Protein AF-0000000076642082 (afdb_homodimer)

InterPro domains:
  IPR011051 RmlC-like cupin domain superfamily [SSF51182] (16-105)
  IPR014710 RmlC-like jelly roll fold [G3DSA:2.60.120.10] (2-109)

Solvent-accessible surface area (backbone atoms only — not comparable to full-atom values): 11582 Å² total; per-residue (Å²): 121,86,44,58,76,54,54,72,67,42,78,42,40,77,79,72,42,61,94,86,52,58,85,83,44,59,45,53,40,32,31,50,92,53,34,37,33,29,44,40,51,36,52,53,74,40,68,44,72,76,46,61,48,75,30,40,35,38,43,31,26,68,35,42,32,31,42,36,29,44,82,87,42,80,41,80,36,36,62,44,20,33,35,36,36,51,60,55,49,47,32,31,41,35,18,75,30,60,26,34,32,44,36,39,38,39,49,48,88,78,72,110,119,86,44,58,76,53,53,72,68,43,77,42,38,77,79,72,41,60,93,84,54,59,86,82,42,59,45,52,41,31,29,50,91,51,33,37,32,29,44,38,51,35,52,53,74,40,67,44,72,76,46,63,48,76,30,39,35,38,43,31,25,69,36,42,32,31,42,37,31,46,84,87,41,79,40,80,37,36,61,44,19,33,34,38,37,50,60,56,48,47,32,31,40,34,18,74,28,58,25,35,31,44,37,38,37,39,49,48,88,78,71,110

Secondary structure (DSSP, 8-state):
--EES--TT--EETTT--TTS-TTS-EEEEE-SSEEEEEEEE-TT-EEEEE--SS-EEEEEEESEEEEEETTEEEEEETTEEEEE-TT--EEEEESSSEEEEEEEEPPGGG-/--EES--TT--EETTT--TTS-TTS-EEEEE-SSEEEEEEEE-TT-EEEEE--SS-EEEEEEESEEEEEETTEEEEEETTEEEEE-TT--EEEEESSSEEEEEEEEPPGGG-

Organism: NCBI:txid1194090

pLDDT: mean 89.34, std 14.52, range [36.09, 98.56]

Foldseek 3Di:
DWDADADPPGDADLQPGPPPPDNQAKGWHTDDPWKTKIWHKAAAFDKFDKFFAQAKKKKAWQAAWKWKDWPRDTDIHHHGDMDMDHGGTIMMMHGNHTTIMIMMGTDDPVND/DWDADADPPGDADLQPGPPPPDPQAKGWHIDDPWKTKIWHKAAAFDKFDKFFAQAKKKKAWQAAWKWKDWPRDTDIHHHGDMDMDHGGTIMMMHGNHTTIMIMMGTDDPVND

Sequence (224 aa):
MNQGHVQSGEVINLSTLRDGMPGDSTFALVKTDDMEVIRMVLPRGKDIMEHSVEGEVSVQCLKGHVIFQVEGEARELTENDWLYLSHNQPHALYAKTDSVLLVTILFKADDRMNQGHVQSGEVINLSTLRDGMPGDSTFALVKTDDMEVIRMVLPRGKDIMEHSVEGEVSVQCLKGHVIFQVEGEARELTENDWLYLSHNQPHALYAKTDSVLLVTILFKADDR

Structure (mmCIF, N/CA/C/O backbone):
data_AF-0000000076642082-model_v1
#
loop_
_entity.id
_entity.type
_entity.pdbx_description
1 polymer 'Cupin domain-containing protein'
#
loop_
_atom_site.group_PDB
_atom_site.id
_atom_site.type_symbol
_atom_site.label_atom_id
_atom_site.label_alt_id
_atom_site.label_comp_id
_atom_site.label_asym_id
_atom_site.label_entity_id
_atom_site.label_seq_id
_atom_site.pdbx_PDB_ins_code
_atom_site.Cartn_x
_atom_site.Cartn_y
_atom_site.Cartn_z
_atom_site.occupancy
_atom_site.B_iso_or_equiv
_atom_site.auth_seq_id
_atom_site.auth_comp_id
_atom_site.auth_asym_id
_atom_site.auth_atom_id
_atom_site.pdbx_PDB_model_num
ATOM 1 N N . MET 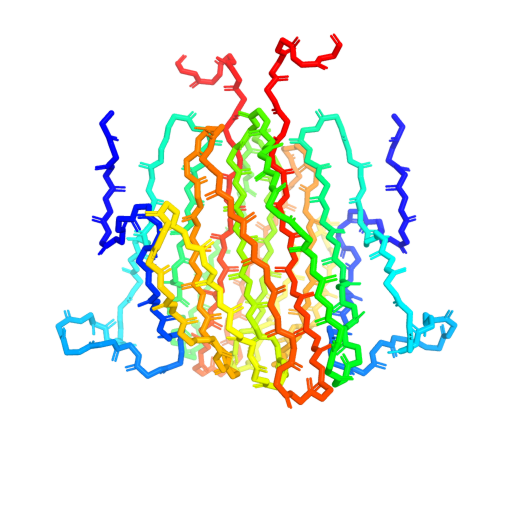A 1 1 ? 14.086 7.406 -13.859 1 44.12 1 MET A N 1
ATOM 2 C CA . MET A 1 1 ? 15.133 6.934 -12.953 1 44.12 1 MET A CA 1
ATOM 3 C C . MET A 1 1 ? 14.539 6.488 -11.617 1 44.12 1 MET A C 1
ATOM 5 O O . MET A 1 1 ? 13.617 7.125 -11.102 1 44.12 1 MET A O 1
ATOM 9 N N . ASN A 1 2 ? 14.508 5.098 -11.336 1 54.59 2 ASN A N 1
ATOM 10 C CA . ASN A 1 2 ? 14.109 4.551 -10.039 1 54.59 2 ASN A CA 1
ATOM 11 C C . ASN A 1 2 ? 14.914 5.16 -8.898 1 54.59 2 ASN A C 1
ATOM 13 O O . ASN A 1 2 ? 16.141 5.023 -8.852 1 54.59 2 ASN A O 1
ATOM 17 N N . GLN A 1 3 ? 14.32 6.285 -8.367 1 67.81 3 GLN A N 1
ATOM 18 C CA . GLN A 1 3 ? 14.914 6.859 -7.168 1 67.81 3 GLN A CA 1
ATOM 19 C C . GLN A 1 3 ? 14.258 6.309 -5.902 1 67.81 3 GLN A C 1
ATOM 21 O O . GLN A 1 3 ? 13.094 5.918 -5.926 1 67.81 3 GLN A O 1
ATOM 26 N N . GLY A 1 4 ? 15.125 5.902 -5.004 1 72.25 4 GLY A N 1
ATOM 27 C CA . GLY A 1 4 ? 14.695 5.414 -3.701 1 72.25 4 GLY A CA 1
ATOM 28 C C . GLY A 1 4 ? 15.625 4.363 -3.123 1 72.25 4 GLY A C 1
ATOM 29 O O . GLY A 1 4 ? 16.719 4.125 -3.652 1 72.25 4 GLY A O 1
ATOM 30 N N . HIS A 1 5 ? 15.133 3.84 -2.074 1 79.69 5 HIS A N 1
ATOM 31 C CA . HIS A 1 5 ? 16 2.979 -1.279 1 79.69 5 HIS A CA 1
ATOM 32 C C . HIS A 1 5 ? 15.773 1.508 -1.609 1 79.69 5 HIS A C 1
ATOM 34 O O . HIS A 1 5 ? 16.547 0.645 -1.184 1 79.69 5 HIS A O 1
ATOM 40 N N . VAL A 1 6 ? 14.758 1.24 -2.422 1 88.81 6 VAL A N 1
ATOM 41 C CA . VAL A 1 6 ? 14.383 -0.149 -2.668 1 88.81 6 VAL A CA 1
ATOM 42 C C . VAL A 1 6 ? 14.312 -0.409 -4.172 1 88.81 6 VAL A C 1
ATOM 44 O O . VAL A 1 6 ? 13.742 0.385 -4.918 1 88.81 6 VAL A O 1
ATOM 47 N N . GLN A 1 7 ? 14.93 -1.49 -4.66 1 91.75 7 GLN A N 1
ATOM 48 C CA . GLN A 1 7 ? 14.875 -1.897 -6.062 1 91.75 7 GLN A CA 1
ATOM 49 C C . GLN A 1 7 ? 13.688 -2.816 -6.324 1 91.75 7 GLN A C 1
ATOM 51 O O . GLN A 1 7 ? 13.203 -3.492 -5.41 1 91.75 7 GLN A O 1
ATOM 56 N N . SER A 1 8 ? 13.266 -2.807 -7.586 1 94.69 8 SER A N 1
ATOM 57 C CA . SER A 1 8 ? 12.172 -3.707 -7.949 1 94.69 8 SER A CA 1
ATOM 58 C C . SER A 1 8 ? 12.492 -5.145 -7.555 1 94.69 8 SER A C 1
ATOM 60 O O . SER A 1 8 ? 13.586 -5.645 -7.828 1 94.69 8 SER A O 1
ATOM 62 N N . GLY A 1 9 ? 11.523 -5.785 -6.879 1 94.38 9 GLY A N 1
ATOM 63 C CA . GLY A 1 9 ? 11.68 -7.176 -6.477 1 94.38 9 GLY A CA 1
ATOM 64 C C . GLY A 1 9 ? 12.383 -7.336 -5.137 1 94.38 9 GLY A C 1
ATOM 65 O O . GLY A 1 9 ? 12.406 -8.43 -4.574 1 94.38 9 GLY A O 1
ATOM 66 N N . GLU A 1 10 ? 12.984 -6.285 -4.641 1 93.44 10 GLU A N 1
ATOM 67 C CA . GLU A 1 10 ? 13.68 -6.352 -3.355 1 93.44 10 GLU A CA 1
ATOM 68 C C . GLU A 1 10 ? 12.688 -6.324 -2.193 1 93.44 10 GLU A C 1
ATOM 70 O O . GLU A 1 10 ? 11.812 -5.457 -2.137 1 93.44 10 GLU A O 1
ATOM 75 N N . VAL A 1 11 ? 12.906 -7.262 -1.254 1 94.88 11 VAL A N 1
ATOM 76 C CA . VAL A 1 11 ? 12.023 -7.328 -0.092 1 94.88 11 VAL A CA 1
ATOM 77 C C . VAL A 1 11 ? 12.609 -6.492 1.046 1 94.88 11 VAL A C 1
ATOM 79 O O . VAL A 1 11 ? 13.789 -6.609 1.363 1 94.88 11 VAL A O 1
ATOM 82 N N . ILE A 1 12 ? 11.734 -5.684 1.6 1 93.19 12 ILE A N 1
ATOM 83 C CA . ILE A 1 12 ? 12.109 -4.977 2.818 1 93.19 12 ILE A CA 1
ATOM 84 C C . ILE A 1 12 ? 11.055 -5.211 3.896 1 93.19 12 ILE A C 1
ATOM 86 O O . ILE A 1 12 ? 9.914 -5.562 3.59 1 93.19 12 ILE A O 1
ATOM 90 N N . ASN A 1 13 ? 11.445 -5.113 5.156 1 93.06 13 ASN A N 1
ATOM 91 C CA . ASN A 1 13 ? 10.484 -5.125 6.258 1 93.06 13 ASN A CA 1
ATOM 92 C C . ASN A 1 13 ? 10.18 -3.713 6.75 1 93.06 13 ASN A C 1
ATOM 94 O O . ASN A 1 13 ? 11.086 -2.967 7.117 1 93.06 13 ASN A O 1
ATOM 98 N N . LEU A 1 14 ? 8.914 -3.361 6.766 1 92.56 14 LEU A N 1
ATOM 99 C CA . LEU A 1 14 ? 8.484 -1.991 7.027 1 92.56 14 LEU A CA 1
ATOM 100 C C . LEU A 1 14 ? 8.625 -1.654 8.508 1 92.56 14 LEU A C 1
ATOM 102 O O . LEU A 1 14 ? 8.617 -0.48 8.883 1 92.56 14 LEU A O 1
ATOM 106 N N . SER A 1 15 ? 8.688 -2.643 9.352 1 84.88 15 SER A N 1
ATOM 107 C CA . SER A 1 15 ? 8.789 -2.432 10.789 1 84.88 15 SER A CA 1
ATOM 108 C C . SER A 1 15 ? 10.242 -2.404 11.25 1 84.88 15 SER A C 1
ATOM 110 O O . SER A 1 15 ? 10.602 -1.67 12.172 1 84.88 15 SER A O 1
ATOM 112 N N . THR A 1 16 ? 11.078 -3.309 10.82 1 71.12 16 THR A N 1
ATOM 113 C CA . THR A 1 16 ? 12.43 -3.465 11.328 1 71.12 16 THR A CA 1
ATOM 114 C C . THR A 1 16 ? 13.43 -2.723 10.453 1 71.12 16 THR A C 1
ATOM 116 O O . THR A 1 16 ? 14.469 -2.258 10.93 1 71.12 16 THR A O 1
ATOM 119 N N . LEU A 1 17 ? 13.133 -2.242 9.516 1 64.38 17 LEU A N 1
ATOM 120 C CA . LEU A 1 17 ? 13.969 -1.583 8.516 1 64.38 17 LEU A CA 1
ATOM 121 C C . LEU A 1 17 ? 15.375 -2.182 8.492 1 64.38 17 LEU A C 1
ATOM 123 O O . LEU A 1 17 ? 15.828 -2.738 9.5 1 64.38 17 LEU A O 1
ATOM 127 N N . ARG A 1 18 ? 15.828 -2.6 7.395 1 56.19 18 ARG A N 1
ATOM 128 C CA . ARG A 1 18 ? 17.203 -3.088 7.309 1 56.19 18 ARG A CA 1
ATOM 129 C C . ARG A 1 18 ? 18.172 -2.088 7.914 1 56.19 18 ARG A C 1
ATOM 131 O O . ARG A 1 18 ? 17.844 -0.918 8.109 1 56.19 18 ARG A O 1
ATOM 138 N N . ASP A 1 19 ? 19.375 -2.592 8.211 1 53.44 19 ASP A N 1
ATOM 139 C CA . ASP A 1 19 ? 20.547 -1.799 8.562 1 53.44 19 ASP A CA 1
ATOM 140 C C . ASP A 1 19 ? 20.734 -0.631 7.598 1 53.44 19 ASP A C 1
ATOM 142 O O . ASP A 1 19 ? 20.625 -0.805 6.383 1 53.44 19 ASP A O 1
ATOM 146 N N . GLY A 1 20 ? 20.672 0.663 8.133 1 52.78 20 GLY A N 1
ATOM 147 C CA . GLY A 1 20 ? 20.953 1.87 7.371 1 52.78 20 GLY A CA 1
ATOM 148 C C . GLY A 1 20 ? 19.734 2.713 7.105 1 52.78 20 GLY A C 1
ATOM 149 O O . GLY A 1 20 ? 19.844 3.873 6.703 1 52.78 20 GLY A O 1
ATOM 150 N N . MET A 1 21 ? 18.578 1.993 7.086 1 55.59 21 MET A N 1
ATOM 151 C CA . MET A 1 21 ? 17.422 2.871 6.922 1 55.59 21 MET A CA 1
ATOM 152 C C . MET A 1 21 ? 17.094 3.596 8.227 1 55.59 21 MET A C 1
ATOM 154 O O . MET A 1 21 ? 17.125 2.988 9.297 1 55.59 21 MET A O 1
ATOM 158 N N . PRO A 1 22 ? 17.188 4.852 8.078 1 55.81 22 PRO A N 1
ATOM 159 C CA . PRO A 1 22 ? 16.922 5.566 9.328 1 55.81 22 PRO A CA 1
ATOM 160 C C . PRO A 1 22 ? 15.555 5.227 9.93 1 55.81 22 PRO A C 1
ATOM 162 O O . PRO A 1 22 ? 14.516 5.602 9.367 1 55.81 22 PRO A O 1
ATOM 165 N N . GLY A 1 23 ? 15.539 4.379 10.891 1 61.5 23 GLY A N 1
ATOM 166 C CA . GLY A 1 23 ? 14.289 4.004 11.531 1 61.5 23 GLY A CA 1
ATOM 167 C C . GLY A 1 23 ? 13.539 5.184 12.117 1 61.5 23 GLY A C 1
ATOM 168 O O . GLY A 1 23 ? 12.328 5.121 12.312 1 61.5 23 GLY A O 1
ATOM 169 N N . ASP A 1 24 ? 14.25 6.285 12.148 1 69.06 24 ASP A N 1
ATOM 170 C CA . ASP A 1 24 ? 13.664 7.41 12.867 1 69.06 24 ASP A CA 1
ATOM 171 C C . ASP A 1 24 ? 13.398 8.586 11.93 1 69.06 24 ASP A C 1
ATOM 173 O O . ASP A 1 24 ? 13.141 9.703 12.391 1 69.06 24 ASP A O 1
ATOM 177 N N . SER A 1 25 ? 13.516 8.219 10.617 1 83.31 25 SER A N 1
ATOM 178 C CA . SER A 1 25 ? 13.281 9.328 9.703 1 83.31 25 SER A CA 1
ATOM 179 C C . SER A 1 25 ? 12.398 8.906 8.531 1 83.31 25 SER A C 1
ATOM 181 O O . SER A 1 25 ? 12.398 7.738 8.148 1 83.31 25 SER A O 1
ATOM 183 N N . THR A 1 26 ? 11.727 9.93 8.133 1 90.31 26 THR A N 1
ATOM 184 C CA . THR A 1 26 ? 10.906 9.773 6.934 1 90.31 26 THR A CA 1
ATOM 185 C C . THR A 1 26 ? 11.781 9.648 5.691 1 90.31 26 THR A C 1
ATOM 187 O O . THR A 1 26 ? 12.75 10.398 5.531 1 90.31 26 THR A O 1
ATOM 190 N N . PHE A 1 27 ? 11.469 8.648 4.852 1 89.44 27 PHE A N 1
ATOM 191 C CA . PHE A 1 27 ? 12.18 8.547 3.586 1 89.44 27 PHE A CA 1
ATOM 192 C C . PHE A 1 27 ? 11.336 7.844 2.537 1 89.44 27 PHE A C 1
ATOM 194 O O . PHE A 1 27 ? 10.398 7.117 2.875 1 89.44 27 PHE A O 1
ATOM 201 N N . ALA A 1 28 ? 11.727 8.086 1.295 1 92.94 28 ALA A N 1
ATOM 202 C CA . ALA A 1 28 ? 11.07 7.406 0.182 1 92.94 28 ALA A CA 1
ATOM 203 C C . ALA A 1 28 ? 11.648 6.008 -0.016 1 92.94 28 ALA A C 1
ATOM 205 O O . ALA A 1 28 ? 12.852 5.844 -0.21 1 92.94 28 ALA A O 1
ATOM 206 N N . LEU A 1 29 ? 10.805 5.059 0.083 1 93.38 29 LEU A N 1
ATOM 207 C CA . LEU A 1 29 ? 11.219 3.701 -0.255 1 93.38 29 LEU A CA 1
ATOM 208 C C . LEU A 1 29 ? 11.516 3.576 -1.747 1 93.38 29 LEU A C 1
ATOM 210 O O . LEU A 1 29 ? 12.539 3.018 -2.139 1 93.38 29 LEU A O 1
ATOM 214 N N . VAL A 1 30 ? 10.547 4.102 -2.547 1 94.44 30 VAL A N 1
ATOM 215 C CA . VAL A 1 30 ? 10.672 4.059 -4 1 94.44 30 VAL A CA 1
ATOM 216 C C . VAL A 1 30 ? 10.023 5.293 -4.613 1 94.44 30 VAL A C 1
ATOM 218 O O . VAL A 1 30 ? 9.031 5.805 -4.086 1 94.44 30 VAL A O 1
ATOM 221 N N . LYS A 1 31 ? 10.578 5.77 -5.641 1 95.31 31 LYS A N 1
ATOM 222 C CA . LYS A 1 31 ? 9.992 6.785 -6.512 1 95.31 31 LYS A CA 1
ATOM 223 C C . LYS A 1 31 ? 10.195 6.434 -7.98 1 95.31 31 LYS A C 1
ATOM 225 O O . LYS A 1 31 ? 11.336 6.285 -8.438 1 95.31 31 LYS A O 1
ATOM 230 N N . THR A 1 32 ? 9.148 6.25 -8.633 1 94.19 32 THR A N 1
ATOM 231 C CA . THR A 1 32 ? 9.164 5.977 -10.07 1 94.19 32 THR A CA 1
ATOM 232 C C . THR A 1 32 ? 8.414 7.055 -10.836 1 94.19 32 THR A C 1
ATOM 234 O O . THR A 1 32 ? 8.07 8.102 -10.273 1 94.19 32 THR A O 1
ATOM 237 N N . ASP A 1 33 ? 8.227 6.832 -12.164 1 91.62 33 ASP A N 1
ATOM 238 C CA . ASP A 1 33 ? 7.434 7.762 -12.953 1 91.62 33 ASP A CA 1
ATOM 239 C C . ASP A 1 33 ? 5.949 7.656 -12.609 1 91.62 33 ASP A C 1
ATOM 241 O O . ASP A 1 33 ? 5.168 8.555 -12.914 1 91.62 33 ASP A O 1
ATOM 245 N N . ASP A 1 34 ? 5.598 6.613 -11.906 1 93.75 34 ASP A N 1
ATOM 246 C CA . ASP A 1 34 ? 4.176 6.332 -11.727 1 93.75 34 ASP A CA 1
ATOM 247 C C . ASP A 1 34 ? 3.748 6.555 -10.273 1 93.75 34 ASP A C 1
ATOM 249 O O . ASP A 1 34 ? 2.576 6.824 -10 1 93.75 34 ASP A O 1
ATOM 253 N N . MET A 1 35 ? 4.75 6.438 -9.383 1 96 35 MET A N 1
ATOM 254 C CA . MET A 1 35 ? 4.352 6.527 -7.98 1 96 35 MET A CA 1
ATOM 255 C C . MET A 1 35 ? 5.539 6.898 -7.102 1 96 35 MET A C 1
ATOM 257 O O . MET A 1 35 ? 6.691 6.824 -7.539 1 96 35 MET A O 1
ATOM 261 N N . GLU A 1 36 ? 5.234 7.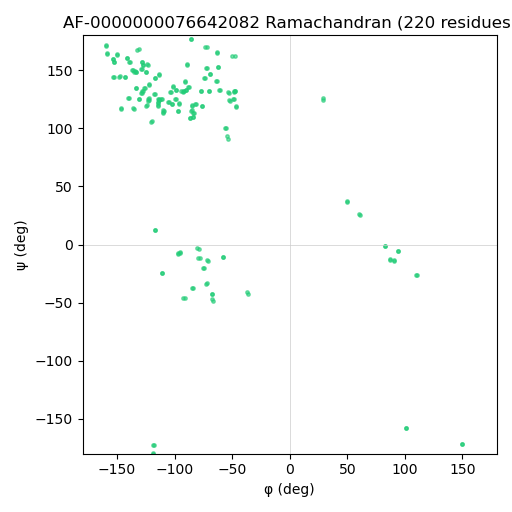297 -5.945 1 96.94 36 GLU A N 1
ATOM 262 C CA . GLU A 1 36 ? 6.156 7.418 -4.82 1 96.94 36 GLU A CA 1
ATOM 263 C C . GLU A 1 36 ? 5.613 6.703 -3.586 1 96.94 36 GLU A C 1
ATOM 265 O O . GLU A 1 36 ? 4.449 6.871 -3.227 1 96.94 36 GLU A O 1
ATOM 270 N N . VAL A 1 37 ? 6.43 5.832 -2.924 1 97.5 37 VAL A N 1
ATOM 271 C CA . VAL A 1 37 ? 6.086 5.164 -1.674 1 97.5 37 VAL A CA 1
ATOM 272 C C . VAL A 1 37 ? 6.996 5.66 -0.553 1 97.5 37 VAL A C 1
ATOM 274 O O . VAL A 1 37 ? 8.219 5.551 -0.644 1 97.5 37 VAL A O 1
ATOM 277 N N . ILE A 1 38 ? 6.379 6.129 0.492 1 96.38 38 ILE A N 1
ATOM 278 C CA . ILE A 1 38 ? 7.109 6.809 1.557 1 96.38 38 ILE A CA 1
ATOM 279 C C . ILE A 1 38 ? 6.859 6.102 2.887 1 96.38 38 ILE A C 1
ATOM 281 O O . ILE A 1 38 ? 5.715 5.812 3.236 1 96.38 38 ILE A O 1
ATOM 285 N N . ARG A 1 39 ? 7.879 5.715 3.537 1 95.19 39 ARG A N 1
ATOM 286 C CA . ARG A 1 39 ? 7.781 5.402 4.961 1 95.19 39 ARG A CA 1
ATOM 287 C C . ARG A 1 39 ? 7.906 6.664 5.809 1 95.19 39 ARG A C 1
ATOM 289 O O . ARG A 1 39 ? 9 7.207 5.969 1 95.19 39 ARG A O 1
ATOM 296 N N . MET A 1 40 ? 6.824 7.09 6.426 1 96.12 40 MET A N 1
ATOM 297 C CA . MET A 1 40 ? 6.766 8.375 7.117 1 96.12 40 MET A CA 1
ATOM 298 C C . MET A 1 40 ? 6.801 8.18 8.633 1 96.12 40 MET A C 1
ATOM 300 O O . MET A 1 40 ? 5.992 7.43 9.188 1 96.12 40 MET A O 1
ATOM 304 N N . VAL A 1 41 ? 7.734 8.773 9.227 1 94.44 41 VAL A N 1
ATOM 305 C CA . VAL A 1 41 ? 7.84 8.758 10.688 1 94.44 41 VAL A CA 1
ATOM 306 C C . VAL A 1 41 ? 7.344 10.086 11.25 1 94.44 41 VAL A C 1
ATOM 308 O O . VAL A 1 41 ? 7.836 11.156 10.867 1 94.44 41 VAL A O 1
ATOM 311 N N . LEU A 1 42 ? 6.367 10.047 12.062 1 95.75 42 LEU A N 1
ATOM 312 C CA . LEU A 1 42 ? 5.789 11.227 12.695 1 95.75 42 LEU A CA 1
ATOM 313 C C . LEU A 1 42 ? 5.891 11.133 14.219 1 95.75 42 LEU A C 1
ATOM 315 O O . LEU A 1 42 ? 5.141 10.391 14.844 1 95.75 42 LEU A O 1
ATOM 319 N N . PRO A 1 43 ? 6.809 11.914 14.805 1 96 43 PRO A N 1
ATOM 320 C CA . PRO A 1 43 ? 6.867 11.93 16.266 1 96 43 PRO A CA 1
ATOM 321 C C . PRO A 1 43 ? 5.582 12.445 16.906 1 96 43 PRO A C 1
ATOM 323 O O . PRO A 1 43 ? 4.852 13.227 16.281 1 96 43 PRO A O 1
ATOM 326 N N . ARG A 1 44 ? 5.375 11.984 18.094 1 97.06 44 ARG A N 1
ATOM 327 C CA . ARG A 1 44 ? 4.223 12.477 18.844 1 97.06 44 ARG A CA 1
ATOM 328 C C . ARG A 1 44 ? 4.145 14 18.797 1 97.06 44 ARG A C 1
ATOM 330 O O . ARG A 1 44 ? 5.148 14.68 19 1 97.06 44 ARG A O 1
ATOM 337 N N . GLY A 1 45 ? 2.955 14.5 18.5 1 97.81 45 GLY A N 1
ATOM 338 C CA . GLY A 1 45 ? 2.717 15.938 18.516 1 97.81 45 GLY A CA 1
ATOM 339 C C . GLY A 1 45 ? 2.969 16.594 17.172 1 97.81 45 GLY A C 1
ATOM 340 O O . GLY A 1 45 ? 2.59 17.75 16.953 1 97.81 45 GLY A O 1
ATOM 341 N N . LYS A 1 46 ? 3.625 15.891 16.266 1 96.44 46 LYS A N 1
ATOM 342 C CA . LYS A 1 46 ? 3.896 16.438 14.93 1 96.44 46 LYS A CA 1
ATOM 343 C C . LYS A 1 46 ? 2.633 16.469 14.078 1 96.44 46 LYS A C 1
ATOM 345 O O . LYS A 1 46 ? 1.812 15.547 14.148 1 96.44 46 LYS A O 1
ATOM 350 N N . ASP A 1 47 ? 2.539 17.516 13.297 1 96.25 47 ASP A N 1
ATOM 351 C CA . ASP A 1 47 ? 1.402 17.609 12.383 1 96.25 47 ASP A CA 1
ATOM 352 C C . ASP A 1 47 ? 1.863 17.891 10.953 1 96.25 47 ASP A C 1
ATOM 354 O O . ASP A 1 47 ? 2.986 18.359 10.742 1 96.25 47 ASP A O 1
ATOM 358 N N . ILE A 1 48 ? 1.113 17.453 9.984 1 96.5 48 ILE A N 1
ATOM 359 C CA . ILE A 1 48 ? 1.195 17.859 8.586 1 96.5 48 ILE A CA 1
ATOM 360 C C . ILE A 1 48 ? -0.026 18.703 8.219 1 96.5 48 ILE A C 1
ATOM 362 O O . ILE A 1 48 ? -1.157 18.219 8.25 1 96.5 48 ILE A O 1
ATOM 366 N N . MET A 1 49 ? 0.24 19.891 7.926 1 96.38 49 MET A N 1
ATOM 367 C CA . MET A 1 49 ? -0.838 20.828 7.641 1 96.38 49 MET A CA 1
ATOM 368 C C . MET A 1 49 ? -1.628 20.406 6.41 1 96.38 49 MET A C 1
ATOM 370 O O . MET A 1 49 ? -1.146 19.594 5.609 1 96.38 49 MET A O 1
ATOM 374 N N . GLU A 1 50 ? -2.783 21.016 6.27 1 96.94 50 GLU A N 1
ATOM 375 C CA . GLU A 1 50 ? -3.684 20.641 5.188 1 96.94 50 GLU A CA 1
ATOM 376 C C . GLU A 1 50 ? -3.041 20.859 3.822 1 96.94 50 GLU A C 1
ATOM 378 O O . GLU A 1 50 ? -2.441 21.922 3.584 1 96.94 50 GLU A O 1
ATOM 383 N N . HIS A 1 51 ? -3.113 19.891 2.912 1 96.88 51 HIS A N 1
ATOM 384 C CA . HIS A 1 51 ? -2.617 19.938 1.541 1 96.88 51 HIS A CA 1
ATOM 385 C C . HIS A 1 51 ? -3.303 18.891 0.672 1 96.88 51 HIS A C 1
ATOM 387 O O . HIS A 1 51 ? -4.125 18.109 1.162 1 96.88 51 HIS A O 1
ATOM 393 N N . SER A 1 52 ? -3.082 18.953 -0.579 1 95.94 52 SER A N 1
ATOM 394 C CA . SER A 1 52 ? -3.6 17.969 -1.512 1 95.94 52 SER A CA 1
ATOM 395 C C . SER A 1 52 ? -2.564 17.609 -2.572 1 95.94 52 SER A C 1
ATOM 397 O O . SER A 1 52 ? -1.56 18.312 -2.725 1 95.94 52 SER A O 1
ATOM 399 N N . VAL A 1 53 ? -2.742 16.5 -3.107 1 94.56 53 VAL A N 1
ATOM 400 C CA . VAL A 1 53 ? -1.899 16.078 -4.223 1 94.56 53 VAL A CA 1
ATOM 401 C C . VAL A 1 53 ? -2.771 15.742 -5.43 1 94.56 53 VAL A C 1
ATOM 403 O O . VAL A 1 53 ? -3.936 15.367 -5.273 1 94.56 53 VAL A O 1
ATOM 406 N N . GLU A 1 54 ? -2.24 15.844 -6.594 1 94.19 54 GLU A N 1
ATOM 407 C CA . GLU A 1 54 ? -2.996 15.641 -7.824 1 94.19 54 GLU A CA 1
ATOM 408 C C . GLU A 1 54 ? -3.434 14.18 -7.969 1 94.19 54 GLU A C 1
ATOM 410 O O . GLU A 1 54 ? -4.555 13.906 -8.398 1 94.19 54 GLU A O 1
ATOM 415 N N . GLY A 1 55 ? -2.609 13.227 -7.684 1 94.94 55 GLY A N 1
ATOM 416 C CA . GLY A 1 55 ? -2.939 11.82 -7.832 1 94.94 55 GLY A CA 1
ATOM 417 C C . GLY A 1 55 ? -3.648 11.242 -6.621 1 94.94 55 GLY A C 1
ATOM 418 O O . GLY A 1 55 ? -3.939 11.961 -5.664 1 94.94 55 GLY A O 1
ATOM 419 N N . GLU A 1 56 ? -4.027 9.992 -6.734 1 96.44 56 GLU A N 1
ATOM 420 C CA . GLU A 1 56 ? -4.582 9.273 -5.59 1 96.44 56 GLU A CA 1
ATOM 421 C C . GLU A 1 56 ? -3.5 8.945 -4.566 1 96.44 56 GLU A C 1
ATOM 423 O O . GLU A 1 56 ? -2.328 8.797 -4.918 1 96.44 56 GLU A O 1
ATOM 428 N N . VAL A 1 57 ? -3.9 8.836 -3.34 1 97.56 57 VAL A N 1
ATOM 429 C CA . VAL A 1 57 ? -2.982 8.539 -2.244 1 97.56 57 VAL A CA 1
ATOM 430 C C . VAL A 1 57 ? -3.568 7.441 -1.358 1 97.56 57 VAL A C 1
ATOM 432 O O . VAL A 1 57 ? -4.766 7.449 -1.059 1 97.56 57 VAL A O 1
ATOM 435 N N . SER A 1 58 ? -2.814 6.473 -0.982 1 98.19 58 SER A N 1
ATOM 436 C CA . SER A 1 58 ? -3.217 5.57 0.092 1 98.19 58 SER A CA 1
ATOM 437 C C . SER A 1 58 ? -2.314 5.727 1.312 1 98.19 58 SER A C 1
ATOM 439 O O . SER A 1 58 ? -1.132 6.051 1.178 1 98.19 58 SER A O 1
ATOM 441 N N . VAL A 1 59 ? -2.871 5.562 2.5 1 98.5 59 VAL A N 1
ATOM 442 C CA . VAL A 1 59 ? -2.16 5.695 3.768 1 98.5 59 VAL A CA 1
ATOM 443 C C . VAL A 1 59 ? -2.459 4.484 4.652 1 98.5 59 VAL A C 1
ATOM 445 O O . VAL A 1 59 ? -3.621 4.145 4.875 1 98.5 59 VAL A O 1
ATOM 448 N N . GLN A 1 60 ? -1.47 3.859 5.066 1 98.12 60 GLN A N 1
ATOM 449 C CA . GLN A 1 60 ? -1.573 2.789 6.051 1 98.12 60 GLN A CA 1
ATOM 450 C C . GLN A 1 60 ? -0.826 3.146 7.336 1 98.12 60 GLN A C 1
ATOM 452 O O . GLN A 1 60 ? 0.317 3.605 7.285 1 98.12 60 GLN A O 1
ATOM 457 N N . CYS A 1 61 ? -1.48 3.014 8.43 1 97.69 61 CYS A N 1
ATOM 458 C CA . CYS A 1 61 ? -0.79 3.176 9.703 1 97.69 61 CYS A CA 1
ATOM 459 C C . CYS A 1 61 ? -0.088 1.887 10.109 1 97.69 61 CYS A C 1
ATOM 461 O O . CYS A 1 61 ? -0.743 0.879 10.383 1 97.69 61 C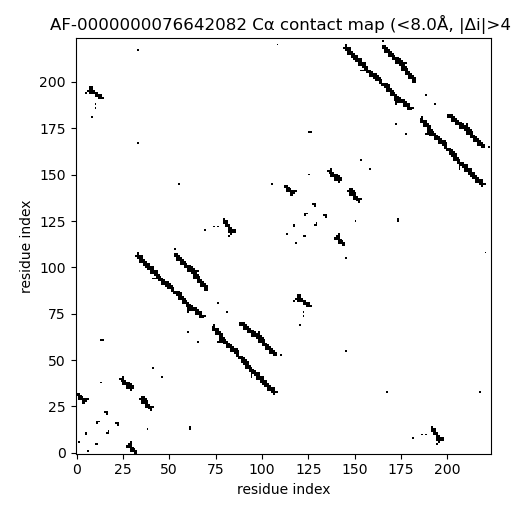YS A O 1
ATOM 463 N N . LEU A 1 62 ? 1.204 1.91 10.133 1 95.5 62 LEU A N 1
ATOM 464 C CA . LEU A 1 62 ? 1.995 0.743 10.508 1 95.5 62 LEU A CA 1
ATOM 465 C C . LEU A 1 62 ? 2.145 0.65 12.023 1 95.5 62 LEU A C 1
ATOM 467 O O . LEU A 1 62 ? 2.184 -0.448 12.586 1 95.5 62 LEU A O 1
ATOM 471 N N . LYS A 1 63 ? 2.289 1.744 12.648 1 94.31 63 LYS A N 1
ATOM 472 C CA . LYS A 1 63 ? 2.447 1.875 14.094 1 94.31 63 LYS A CA 1
ATOM 473 C C . LYS A 1 63 ? 1.951 3.234 14.578 1 94.31 63 LYS A C 1
ATOM 475 O O . LYS A 1 63 ? 2.133 4.246 13.898 1 94.31 63 LYS A O 1
ATOM 480 N N . GLY A 1 64 ? 1.345 3.225 15.812 1 96.5 64 GLY A N 1
ATOM 481 C CA . GLY A 1 64 ? 1.017 4.48 16.469 1 96.5 64 GLY A CA 1
ATOM 482 C C . GLY A 1 64 ? -0.449 4.852 16.344 1 96.5 64 GLY A C 1
ATOM 483 O O . GLY A 1 64 ? -1.314 3.975 16.281 1 96.5 64 GLY A O 1
ATOM 484 N N . HIS A 1 65 ? -0.672 6.094 16.5 1 98.31 65 HIS A N 1
ATOM 485 C CA . HIS A 1 65 ? -2.012 6.672 16.5 1 98.31 65 HIS A CA 1
ATOM 486 C C . HIS A 1 65 ? -2.012 8.07 15.898 1 98.31 65 HIS A C 1
ATOM 488 O O . HIS A 1 65 ? -1.414 8.992 16.453 1 98.31 65 HIS A O 1
ATOM 494 N N . VAL A 1 66 ? -2.723 8.211 14.789 1 98.44 66 VAL A N 1
ATOM 495 C CA . VAL A 1 66 ? -2.719 9.469 14.039 1 98.44 66 VAL A CA 1
ATOM 496 C C . VAL A 1 66 ? -4.152 9.953 13.836 1 98.44 66 VAL A C 1
ATOM 498 O O . VAL A 1 66 ? -5.047 9.156 13.539 1 98.44 66 VAL A O 1
ATOM 501 N N . ILE A 1 67 ? -4.352 11.219 14.078 1 98.56 67 ILE A N 1
ATOM 502 C CA . ILE A 1 67 ? -5.59 11.859 13.656 1 98.56 67 ILE A CA 1
ATOM 503 C C . ILE A 1 67 ? -5.477 12.305 12.203 1 98.56 67 ILE A C 1
ATOM 505 O O . ILE A 1 67 ? -4.578 13.07 11.852 1 98.56 67 ILE A O 1
ATOM 509 N N . PHE A 1 68 ? -6.352 11.773 11.344 1 97.94 68 PHE A N 1
ATOM 510 C CA . PHE A 1 68 ? -6.383 12.039 9.914 1 97.94 68 PHE A CA 1
ATOM 511 C C . PHE A 1 68 ? -7.613 12.859 9.539 1 97.94 68 PHE A C 1
ATOM 513 O O . PHE A 1 68 ? -8.742 12.398 9.688 1 97.94 68 PHE A O 1
ATOM 520 N N . GLN A 1 69 ? -7.359 14.062 9.117 1 97.12 69 GLN A N 1
ATOM 521 C CA . GLN A 1 69 ? -8.453 14.953 8.75 1 97.12 69 GLN A CA 1
ATOM 522 C C . GLN A 1 69 ? -8.711 14.914 7.246 1 97.12 69 GLN A C 1
ATOM 524 O O . GLN A 1 69 ? -7.801 15.164 6.449 1 97.12 69 GLN A O 1
ATOM 529 N N . VAL A 1 70 ? -9.867 14.57 6.875 1 95.12 70 VAL A N 1
ATOM 530 C CA . VAL A 1 70 ? -10.266 14.602 5.473 1 95.12 70 VAL A CA 1
ATOM 531 C C . VAL A 1 70 ? -11.516 15.461 5.305 1 95.12 70 VAL A C 1
ATOM 533 O O . VAL A 1 70 ? -12.562 15.164 5.883 1 95.12 70 VAL A O 1
ATOM 536 N N . GLU A 1 71 ? -11.344 16.531 4.477 1 88.56 71 GLU A N 1
ATOM 537 C CA . GLU A 1 71 ? -12.453 17.438 4.191 1 88.56 71 GLU A CA 1
ATOM 538 C C . GLU A 1 71 ? -13.148 17.891 5.473 1 88.56 71 GLU A C 1
ATOM 540 O O . GLU A 1 71 ? -14.375 17.844 5.562 1 88.56 71 GLU A O 1
ATOM 545 N N . GLY A 1 72 ? -12.43 18.094 6.473 1 86.56 72 GLY A N 1
ATOM 546 C CA . GLY A 1 72 ? -12.938 18.688 7.703 1 86.56 72 GLY A CA 1
ATOM 547 C C . GLY A 1 72 ? -13.367 17.656 8.727 1 86.56 72 GLY A C 1
ATOM 548 O O . GLY A 1 72 ? -13.773 18.016 9.836 1 86.56 72 GLY A O 1
ATOM 549 N N . GLU A 1 73 ? -13.344 16.406 8.344 1 94.06 73 GLU A N 1
ATOM 550 C CA . GLU A 1 73 ? -13.719 15.344 9.266 1 94.06 73 GLU A CA 1
ATOM 551 C C . GLU A 1 73 ? -12.484 14.609 9.789 1 94.06 73 GLU A C 1
ATOM 553 O O . GLU A 1 73 ? -11.617 14.211 9.008 1 94.06 73 GLU A O 1
ATOM 558 N N . ALA A 1 74 ? -12.477 14.461 11.117 1 96.56 74 ALA A N 1
ATOM 559 C CA . ALA A 1 74 ? -11.344 13.789 11.75 1 96.56 74 ALA A CA 1
ATOM 560 C C . ALA A 1 74 ? -11.586 12.281 11.844 1 96.56 74 ALA A C 1
ATOM 562 O O . ALA A 1 74 ? -12.672 11.844 12.227 1 96.56 74 ALA A O 1
ATOM 563 N N . ARG A 1 75 ? -10.625 11.523 11.477 1 96.5 75 ARG A N 1
ATOM 564 C CA . ARG A 1 75 ? -10.594 10.078 11.609 1 96.5 75 ARG A CA 1
ATOM 565 C C . ARG A 1 75 ? -9.352 9.625 12.375 1 96.5 75 ARG A C 1
ATOM 567 O O . ARG A 1 75 ? -8.312 10.281 12.328 1 96.5 75 ARG A O 1
ATOM 574 N N . GLU A 1 76 ? -9.539 8.539 13.078 1 97.56 76 GLU A N 1
ATOM 575 C CA . GLU A 1 76 ? -8.391 7.969 13.773 1 97.56 76 GLU A CA 1
ATOM 576 C C . GLU A 1 76 ? -7.793 6.809 12.984 1 97.56 76 GLU A C 1
ATOM 578 O O . GLU A 1 76 ? -8.516 5.949 12.484 1 97.56 76 GLU A O 1
ATOM 583 N N . LEU A 1 77 ? -6.52 6.84 12.867 1 97.56 77 LEU A N 1
ATOM 584 C CA . LEU A 1 77 ? -5.773 5.73 12.281 1 97.56 77 LEU A CA 1
ATOM 585 C C . LEU A 1 77 ? -4.871 5.074 13.32 1 97.56 77 LEU A C 1
ATOM 587 O O . LEU A 1 77 ? -4.016 5.734 13.914 1 97.56 77 LEU A O 1
ATOM 591 N N . THR A 1 78 ? -5.105 3.83 13.555 1 97.06 78 THR A N 1
ATOM 592 C CA . THR A 1 78 ? -4.219 3.023 14.383 1 97.06 78 THR A CA 1
ATOM 593 C C . THR A 1 78 ? -3.629 1.86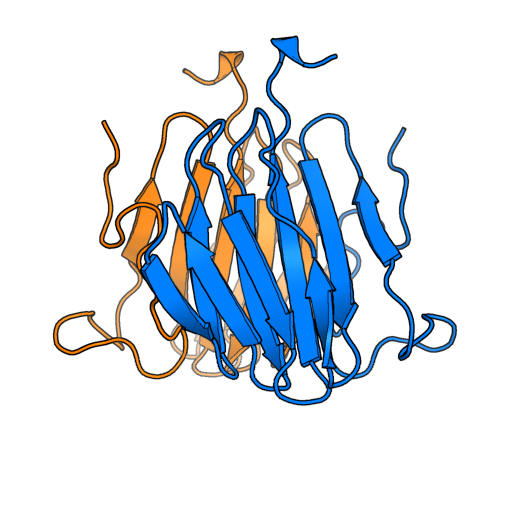8 13.578 1 97.06 78 THR A C 1
ATOM 595 O O . THR A 1 78 ? -3.881 1.749 12.383 1 97.06 78 THR A O 1
ATOM 598 N N . GLU A 1 79 ? -2.82 1.062 14.227 1 94.44 79 GLU A N 1
ATOM 599 C CA . GLU A 1 79 ? -2.076 0.01 13.547 1 94.44 79 GLU A CA 1
ATOM 600 C C . GLU A 1 79 ? -2.988 -0.81 12.633 1 94.44 79 GLU A C 1
ATOM 602 O O . GLU A 1 79 ? -4.062 -1.245 13.055 1 94.44 79 GLU A O 1
ATOM 607 N N . ASN A 1 80 ? -2.684 -0.938 11.383 1 94 80 ASN A N 1
ATOM 608 C CA . ASN A 1 80 ? -3.311 -1.731 10.328 1 94 80 ASN A CA 1
ATOM 609 C C . ASN A 1 80 ? -4.512 -1.011 9.727 1 94 80 ASN A C 1
ATOM 611 O O . ASN A 1 80 ? -5.164 -1.534 8.82 1 94 80 ASN A O 1
ATOM 615 N N . ASP A 1 81 ? -4.797 0.159 10.266 1 96.25 81 ASP A N 1
ATOM 616 C CA . ASP A 1 81 ? -5.801 0.964 9.586 1 96.25 81 ASP A CA 1
ATOM 617 C C . ASP A 1 81 ? -5.281 1.473 8.242 1 96.25 81 ASP A C 1
ATOM 619 O O . ASP A 1 81 ? -4.09 1.754 8.102 1 96.25 81 ASP A O 1
ATOM 623 N N . TRP A 1 82 ? -6.188 1.581 7.281 1 97 82 TRP A N 1
ATOM 624 C CA . TRP A 1 82 ? -5.883 1.949 5.902 1 97 82 TRP A CA 1
ATOM 625 C C . TRP A 1 82 ? -6.98 2.828 5.316 1 97 82 TRP A C 1
ATOM 627 O O . TRP A 1 82 ? -8.164 2.645 5.629 1 97 82 TRP A O 1
ATOM 637 N N . LEU A 1 83 ? -6.625 3.768 4.492 1 97 83 LEU A N 1
ATOM 638 C CA . LEU A 1 83 ? -7.57 4.539 3.693 1 97 83 LEU A CA 1
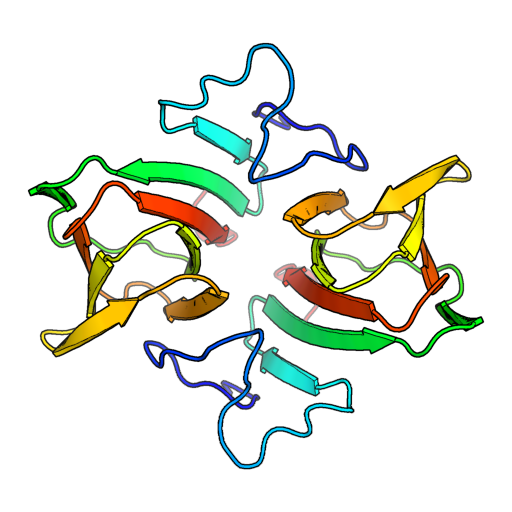ATOM 639 C C . LEU A 1 83 ? -6.934 4.992 2.383 1 97 83 LEU A C 1
ATOM 641 O O . LEU A 1 83 ? -5.723 4.859 2.197 1 97 83 LEU A O 1
ATOM 645 N N . TYR A 1 84 ? -7.676 5.395 1.455 1 97.69 84 TYR A N 1
ATOM 646 C CA . TYR A 1 84 ? -7.184 6.066 0.258 1 97.69 84 TYR A CA 1
ATOM 647 C C . TYR A 1 84 ? -7.934 7.371 0.015 1 97.69 84 TYR A C 1
ATOM 649 O O . TYR A 1 84 ? -9.008 7.59 0.579 1 97.69 84 TYR A O 1
ATOM 657 N N . LEU A 1 85 ? -7.359 8.266 -0.687 1 97.38 85 LEU A N 1
ATOM 658 C CA . LEU A 1 85 ? -7.922 9.555 -1.057 1 97.38 85 LEU A CA 1
ATOM 659 C C . LEU A 1 85 ? -7.957 9.719 -2.572 1 97.38 85 LEU A C 1
ATOM 661 O O . LEU A 1 85 ? -7.012 9.336 -3.266 1 97.38 85 LEU A O 1
ATOM 665 N N . SER A 1 86 ? -9.062 10.266 -3.012 1 95.5 86 SER A N 1
ATOM 666 C CA . SER A 1 86 ? -9.195 10.594 -4.426 1 95.5 86 SER A CA 1
ATOM 667 C C . SER A 1 86 ? -8.352 11.812 -4.793 1 95.5 86 SER A C 1
ATOM 669 O O . SER A 1 86 ? -7.762 12.453 -3.918 1 95.5 86 SER A O 1
ATOM 671 N N . HIS A 1 87 ? -8.266 12.016 -6.109 1 94.75 87 HIS A N 1
ATOM 672 C CA . HIS A 1 87 ? -7.508 13.133 -6.656 1 94.75 87 HIS A CA 1
ATOM 673 C C . HIS A 1 87 ? -7.867 14.438 -5.949 1 94.75 87 HIS A C 1
ATOM 675 O O . HIS A 1 87 ? -9.047 14.75 -5.77 1 94.75 87 HIS A O 1
ATOM 681 N N . ASN A 1 88 ? -6.805 15.211 -5.516 1 94.81 88 ASN A N 1
ATOM 682 C CA . ASN A 1 88 ? -6.934 16.578 -5.023 1 94.81 88 ASN A CA 1
ATOM 683 C C . ASN A 1 88 ? -7.816 16.656 -3.783 1 94.81 88 ASN A C 1
ATOM 685 O O . ASN A 1 88 ? -8.492 17.656 -3.551 1 94.81 88 ASN A O 1
ATOM 689 N N . GLN A 1 89 ? -7.918 15.641 -3.061 1 96.19 89 GLN A N 1
ATOM 690 C CA . GLN A 1 89 ? -8.711 15.648 -1.835 1 96.19 89 GLN A CA 1
ATOM 691 C C . GLN A 1 89 ? -7.895 16.188 -0.66 1 96.19 89 GLN A C 1
ATOM 693 O O . GLN A 1 89 ? -6.922 15.555 -0.235 1 96.19 89 GLN A O 1
ATOM 698 N N . PRO A 1 90 ? -8.289 17.297 -0.107 1 97.12 90 PRO A N 1
ATOM 699 C CA . PRO A 1 90 ? -7.516 17.891 0.989 1 97.12 90 PRO A CA 1
ATOM 700 C C . PRO A 1 90 ? -7.48 17.016 2.232 1 97.12 90 PRO A C 1
ATOM 702 O O . PRO A 1 90 ? -8.484 16.375 2.568 1 97.12 90 PRO A O 1
ATOM 705 N N . HIS A 1 91 ? -6.332 16.953 2.896 1 98.06 91 HIS A N 1
ATOM 706 C CA . HIS A 1 91 ? -6.172 16.156 4.105 1 98.06 91 HIS A CA 1
ATOM 707 C C . HIS A 1 91 ? -5.086 16.734 5.008 1 98.06 91 HIS A C 1
ATOM 709 O O . HIS A 1 91 ? -4.254 17.516 4.555 1 98.06 91 HIS A O 1
ATOM 715 N N . ALA A 1 92 ? -5.125 16.453 6.234 1 97.94 92 ALA A N 1
ATOM 716 C CA . ALA A 1 92 ? -4.137 16.797 7.25 1 97.94 92 ALA A CA 1
ATOM 717 C C . ALA A 1 92 ? -3.941 15.656 8.242 1 97.94 92 ALA A C 1
ATOM 719 O O . ALA A 1 92 ? -4.777 14.75 8.328 1 97.94 92 ALA A O 1
ATOM 720 N N . LEU A 1 93 ? -2.791 15.695 8.945 1 98 93 LEU A N 1
ATOM 721 C CA . LEU A 1 93 ? -2.477 14.656 9.914 1 98 93 LEU A CA 1
ATOM 722 C C . LEU A 1 93 ? -1.959 15.258 11.211 1 98 93 LEU A C 1
ATOM 724 O O . LEU A 1 93 ? -1.312 16.312 11.203 1 98 93 LEU A O 1
ATOM 728 N N . TYR A 1 94 ? -2.225 14.594 12.25 1 98.19 94 TYR A N 1
ATOM 729 C CA . TYR A 1 94 ? -1.672 14.898 13.562 1 98.19 94 TYR A CA 1
ATOM 730 C C . TYR A 1 94 ? -1.31 13.617 14.305 1 98.19 94 TYR A C 1
ATOM 732 O O . TYR A 1 94 ? -2.15 12.727 14.477 1 98.19 94 TYR A O 1
ATOM 740 N N . ALA A 1 95 ? -0.005 13.523 14.781 1 98.25 95 ALA A N 1
ATOM 741 C CA . ALA A 1 95 ? 0.447 12.328 15.477 1 98.25 95 ALA A CA 1
ATOM 742 C C . ALA A 1 95 ? 0.127 12.406 16.969 1 98.25 95 ALA A C 1
ATOM 744 O O . ALA A 1 95 ? 0.778 13.148 17.703 1 98.25 95 ALA A O 1
ATOM 745 N N . LYS A 1 96 ? -0.799 11.625 17.375 1 98.5 96 LYS A N 1
ATOM 746 C CA . LYS A 1 96 ? -1.119 11.555 18.797 1 98.5 96 LYS A CA 1
ATOM 747 C C . LYS A 1 96 ? -0.025 10.82 19.578 1 98.5 96 LYS A C 1
ATOM 749 O O . LYS A 1 96 ? 0.196 11.086 20.766 1 98.5 96 LYS A O 1
ATOM 754 N N . THR A 1 97 ? 0.604 9.852 19.031 1 97.81 97 THR A N 1
ATOM 755 C CA . THR A 1 97 ? 1.766 9.117 19.516 1 97.81 97 THR A CA 1
ATOM 756 C C . THR A 1 97 ? 2.836 9.016 18.422 1 97.81 97 THR A C 1
ATOM 758 O O . THR A 1 97 ? 2.611 9.422 17.281 1 97.81 97 THR A O 1
ATOM 761 N N . ASP A 1 98 ? 4.055 8.578 18.859 1 96.38 98 ASP A N 1
ATOM 762 C CA . ASP A 1 98 ? 5.027 8.25 17.812 1 96.38 98 ASP A CA 1
ATOM 763 C C . ASP A 1 98 ? 4.438 7.273 16.797 1 96.38 98 ASP A C 1
ATOM 765 O O . ASP A 1 98 ? 3.941 6.207 17.172 1 96.38 98 ASP A O 1
ATOM 769 N N . SER A 1 99 ? 4.48 7.715 15.492 1 96.19 99 SER A N 1
ATOM 770 C CA . SER A 1 99 ? 3.748 6.945 14.492 1 96.19 99 SER A CA 1
ATOM 771 C C . SER A 1 99 ? 4.598 6.707 13.25 1 96.19 99 SER A C 1
ATOM 773 O O . SER A 1 99 ? 5.496 7.492 12.945 1 96.19 99 SER A O 1
ATOM 775 N N . VAL A 1 100 ? 4.391 5.59 12.602 1 95.5 100 VAL A N 1
ATOM 776 C CA . VAL A 1 100 ? 4.969 5.242 11.305 1 95.5 100 VAL A CA 1
ATOM 777 C C . VAL A 1 100 ? 3.85 4.938 10.312 1 95.5 100 VAL A C 1
ATOM 779 O O . VAL A 1 100 ? 2.959 4.133 10.594 1 95.5 100 VAL A O 1
ATOM 782 N N . LEU A 1 101 ? 3.854 5.648 9.203 1 97.38 101 LEU A N 1
ATOM 783 C CA . LEU A 1 101 ? 2.859 5.461 8.148 1 97.38 101 LEU A CA 1
ATOM 784 C C . LEU A 1 101 ? 3.518 5.004 6.855 1 97.38 101 LEU A C 1
ATOM 786 O O . LEU A 1 101 ? 4.664 5.363 6.57 1 97.38 101 LEU A O 1
ATOM 790 N N . LEU A 1 102 ? 2.881 4.164 6.125 1 97.62 102 LEU A N 1
ATOM 791 C CA . LEU A 1 102 ? 3.209 3.891 4.73 1 97.62 102 LEU A CA 1
ATOM 792 C C . LEU A 1 102 ? 2.311 4.691 3.793 1 97.62 102 LEU A C 1
ATOM 794 O O . LEU A 1 102 ? 1.093 4.5 3.779 1 97.62 102 LEU A O 1
ATOM 798 N N . VAL A 1 103 ? 2.883 5.617 3.037 1 98.38 103 VAL A N 1
ATOM 799 C CA . VAL A 1 103 ? 2.139 6.504 2.148 1 98.38 103 VAL A CA 1
ATOM 800 C C . VAL A 1 103 ? 2.494 6.195 0.695 1 98.38 103 VAL A C 1
ATOM 802 O O . VAL A 1 103 ? 3.674 6.148 0.335 1 98.38 103 VAL A O 1
ATOM 805 N N . THR A 1 104 ? 1.555 5.91 -0.118 1 98.38 104 THR A N 1
ATOM 806 C CA . THR A 1 104 ? 1.749 5.699 -1.549 1 98.38 104 THR A CA 1
ATOM 807 C C . THR A 1 104 ? 1.039 6.785 -2.354 1 98.38 104 THR A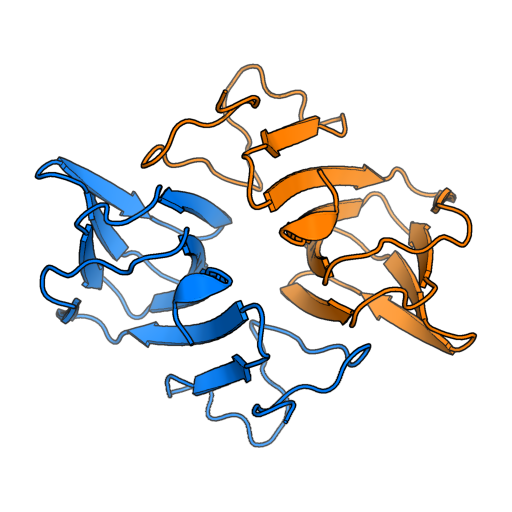 C 1
ATOM 809 O O . THR A 1 104 ? -0.176 6.957 -2.238 1 98.38 104 THR A O 1
ATOM 812 N N . ILE A 1 105 ? 1.768 7.488 -3.143 1 97.69 105 ILE A N 1
ATOM 813 C CA . ILE A 1 105 ? 1.239 8.555 -3.992 1 97.69 105 ILE A CA 1
ATOM 814 C C . ILE A 1 105 ? 1.327 8.133 -5.457 1 97.69 105 ILE A C 1
ATOM 816 O O . ILE A 1 105 ? 2.398 7.762 -5.941 1 97.69 105 ILE A O 1
ATOM 820 N N . LEU A 1 106 ? 0.245 8.164 -6.145 1 96.5 106 LEU A N 1
ATOM 821 C CA . LEU A 1 106 ? 0.231 7.898 -7.578 1 96.5 106 LEU A CA 1
ATOM 822 C C . LEU A 1 106 ? 0.415 9.188 -8.375 1 96.5 106 LEU A C 1
ATOM 824 O O . LEU A 1 106 ? -0.136 10.227 -8.016 1 96.5 106 LEU A O 1
ATOM 828 N N . PHE A 1 107 ? 1.214 8.969 -9.43 1 92.5 107 PHE A N 1
ATOM 829 C CA . PHE A 1 107 ? 1.412 10.133 -10.289 1 92.5 107 PHE A CA 1
ATOM 830 C C . PHE A 1 107 ? 0.542 10.031 -11.539 1 92.5 107 PHE A C 1
ATOM 832 O O . PHE A 1 107 ? 0.301 8.938 -12.047 1 92.5 107 PHE A O 1
ATOM 839 N N . LYS A 1 108 ? -0.111 11.102 -11.938 1 76.25 108 LYS A N 1
ATOM 840 C CA . LYS A 1 108 ? -0.868 11.141 -13.188 1 76.25 108 LYS A CA 1
ATOM 841 C C . LYS A 1 108 ? 0.021 11.562 -14.359 1 76.25 108 LYS A C 1
ATOM 843 O O . LYS A 1 108 ? 1.039 12.227 -14.164 1 76.25 108 LYS A O 1
ATOM 848 N N . ALA A 1 109 ? -0.196 10.742 -15.5 1 59.91 109 ALA A N 1
ATOM 849 C CA . ALA A 1 109 ? 0.555 11.047 -16.719 1 59.91 109 ALA A CA 1
ATOM 850 C C . ALA A 1 109 ? 0.718 12.555 -16.891 1 59.91 109 ALA A C 1
ATOM 852 O O . ALA A 1 109 ? 1.746 13.016 -17.391 1 59.91 109 ALA A O 1
ATOM 853 N N . ASP A 1 110 ? -0.146 13.273 -16.688 1 52.22 110 ASP A N 1
ATOM 854 C CA . ASP A 1 110 ? -0.008 14.695 -16.984 1 52.22 110 ASP A CA 1
ATOM 855 C C . ASP A 1 110 ? 0.799 15.414 -15.914 1 52.22 110 ASP A C 1
ATOM 857 O O . ASP A 1 110 ? 1.057 16.609 -16.016 1 52.22 110 ASP A O 1
ATOM 861 N N . ASP A 1 111 ? 1.028 14.836 -14.891 1 45.62 111 ASP A N 1
ATOM 862 C CA . ASP A 1 111 ? 1.665 15.547 -13.781 1 45.62 111 ASP A CA 1
ATOM 863 C C . ASP A 1 111 ? 3.176 15.641 -13.992 1 45.62 111 ASP A C 1
ATOM 865 O O . ASP A 1 111 ? 3.879 16.25 -13.188 1 45.62 111 ASP A O 1
ATOM 869 N N . ARG A 1 112 ? 3.736 15.07 -15.031 1 36.09 112 ARG A N 1
ATOM 870 C CA . ARG A 1 112 ? 5.129 15.352 -15.359 1 36.09 112 ARG A CA 1
ATOM 871 C C . ARG A 1 112 ? 5.312 16.812 -15.742 1 36.09 112 ARG A C 1
ATOM 873 O O . ARG A 1 112 ? 4.445 17.406 -16.375 1 36.09 112 ARG A O 1
ATOM 880 N N . MET B 1 1 ? -15.852 4.984 -12.461 1 44.25 1 MET B N 1
ATOM 881 C CA . MET B 1 1 ? -16.719 4.551 -11.367 1 44.25 1 MET B CA 1
ATOM 882 C C . MET B 1 1 ? -15.914 3.848 -10.281 1 44.25 1 MET B C 1
ATOM 884 O O . MET B 1 1 ? -14.977 3.104 -10.578 1 44.25 1 MET B O 1
ATOM 888 N N . ASN B 1 2 ? -15.734 4.5 -9.047 1 54.38 2 ASN B N 1
ATOM 889 C CA . ASN B 1 2 ? -15.117 3.873 -7.879 1 54.38 2 ASN B CA 1
ATOM 890 C C . ASN B 1 2 ? -15.82 2.568 -7.512 1 54.38 2 ASN B C 1
ATOM 892 O O . ASN B 1 2 ? -17.016 2.561 -7.219 1 54.38 2 ASN B O 1
ATOM 896 N N . GLN B 1 3 ? -15.242 1.454 -8.07 1 68.31 3 GLN B N 1
ATOM 897 C CA . GLN B 1 3 ? -15.719 0.136 -7.668 1 68.31 3 GLN B CA 1
ATOM 898 C C . GLN B 1 3 ? -14.867 -0.435 -6.539 1 68.31 3 GLN B C 1
ATOM 900 O O . GLN B 1 3 ? -13.68 -0.117 -6.434 1 68.31 3 GLN B O 1
ATOM 905 N N . GLY B 1 4 ? -15.562 -0.914 -5.535 1 72.94 4 GLY B N 1
ATOM 906 C CA . GLY B 1 4 ? -14.922 -1.569 -4.406 1 72.94 4 GLY B CA 1
ATOM 907 C C . GLY B 1 4 ? -15.688 -1.389 -3.104 1 72.94 4 GLY B C 1
ATOM 908 O O . GLY B 1 4 ? -16.812 -0.895 -3.102 1 72.94 4 GLY B O 1
ATOM 909 N N . HIS B 1 5 ? -15.008 -1.824 -2.115 1 79.94 5 HIS B N 1
ATOM 910 C CA . HIS B 1 5 ? -15.695 -1.931 -0.834 1 79.94 5 HIS B CA 1
ATOM 911 C C . HIS B 1 5 ? -15.422 -0.713 0.041 1 79.94 5 HIS B C 1
ATOM 913 O O . HIS B 1 5 ? -16.078 -0.524 1.07 1 79.94 5 HIS B O 1
ATOM 919 N N . VAL B 1 6 ? -14.516 0.139 -0.403 1 88.81 6 VAL B N 1
ATOM 920 C CA . VAL B 1 6 ? -14.094 1.249 0.444 1 88.81 6 VAL B CA 1
ATOM 921 C C . VAL B 1 6 ? -14.219 2.562 -0.323 1 88.81 6 VAL B C 1
ATOM 923 O O . VAL B 1 6 ? -13.805 2.654 -1.482 1 88.81 6 VAL B O 1
ATOM 926 N N . GLN B 1 7 ? -14.828 3.6 0.28 1 91.75 7 GLN B N 1
ATOM 927 C CA . GLN B 1 7 ? -14.945 4.93 -0.309 1 91.75 7 GLN B CA 1
ATOM 928 C C . GLN B 1 7 ? -13.75 5.801 0.055 1 91.75 7 GLN B C 1
ATOM 930 O O . GLN B 1 7 ? -13.102 5.578 1.081 1 91.75 7 GLN B O 1
ATOM 935 N N . SER B 1 8 ? -13.508 6.777 -0.826 1 94.62 8 SER B N 1
ATOM 936 C CA . SER B 1 8 ? -12.43 7.707 -0.525 1 94.62 8 SER B CA 1
ATOM 937 C C . SER B 1 8 ? -12.594 8.32 0.861 1 94.62 8 SER B C 1
ATOM 939 O O . SER B 1 8 ? -13.68 8.773 1.218 1 94.62 8 SER B O 1
ATOM 941 N N . GLY B 1 9 ? -11.508 8.289 1.645 1 94.44 9 GLY B N 1
ATOM 942 C CA . GLY B 1 9 ? -11.516 8.875 2.975 1 94.44 9 GLY B CA 1
ATOM 943 C C . GLY B 1 9 ? -12.016 7.918 4.047 1 94.44 9 GLY B C 1
ATOM 944 O O . GLY B 1 9 ? -11.891 8.203 5.238 1 94.44 9 GLY B O 1
ATOM 945 N N . GLU B 1 10 ? -12.602 6.82 3.654 1 93.44 10 GLU B N 1
ATOM 946 C CA . GLU B 1 10 ? -13.094 5.844 4.621 1 93.44 10 GLU B CA 1
ATOM 947 C C . GLU B 1 10 ? -11.953 5.012 5.195 1 93.44 10 GLU B C 1
ATOM 949 O O . GLU B 1 10 ? -11.141 4.465 4.453 1 93.44 10 GLU B O 1
ATOM 954 N N . VAL B 1 11 ? -11.969 4.895 6.539 1 94.88 11 VAL B N 1
ATOM 955 C CA . VAL B 1 11 ? -10.93 4.113 7.203 1 94.88 11 VAL B CA 1
ATOM 956 C C . VAL B 1 11 ? -11.398 2.67 7.371 1 94.88 11 VAL B C 1
ATOM 958 O O . VAL B 1 11 ? -12.516 2.424 7.832 1 94.88 11 VAL B O 1
ATOM 961 N N . ILE B 1 12 ? -10.508 1.782 6.992 1 93.12 12 ILE B N 1
ATOM 962 C CA . ILE B 1 12 ? -10.75 0.373 7.281 1 93.12 12 ILE B CA 1
ATOM 963 C C . ILE B 1 12 ? -9.539 -0.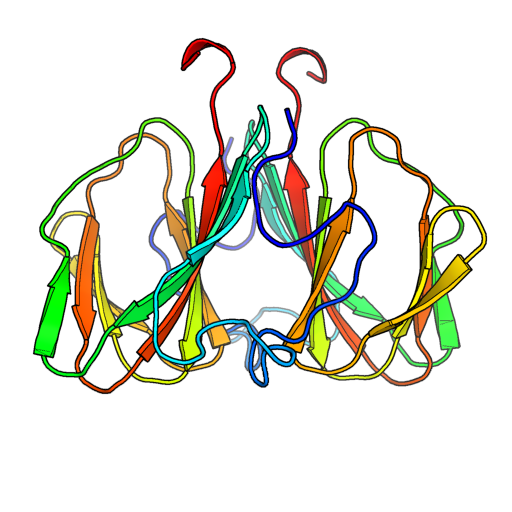224 7.996 1 93.12 12 ILE B C 1
ATOM 965 O O . ILE B 1 12 ? -8.438 0.313 7.906 1 93.12 12 ILE B O 1
ATOM 969 N N . ASN B 1 13 ? -9.758 -1.274 8.766 1 92.94 13 ASN B N 1
ATOM 970 C CA . ASN B 1 13 ? -8.656 -2.039 9.344 1 92.94 13 ASN B CA 1
ATOM 971 C C . ASN B 1 13 ? -8.375 -3.305 8.539 1 92.94 13 ASN B C 1
ATOM 973 O O . ASN B 1 13 ? -9.266 -4.129 8.336 1 92.94 13 ASN B O 1
ATOM 977 N N . LEU B 1 14 ? -7.137 -3.459 8.109 1 92.5 14 LEU B N 1
ATOM 978 C CA . LEU B 1 14 ? -6.766 -4.516 7.172 1 92.5 14 LEU B CA 1
ATOM 979 C C . LEU B 1 14 ? -6.711 -5.867 7.879 1 92.5 14 LEU B C 1
ATOM 981 O O . LEU B 1 14 ? -6.734 -6.914 7.227 1 92.5 14 LEU B O 1
ATOM 985 N N . SER B 1 15 ? -6.578 -5.871 9.156 1 84.56 15 SER B N 1
ATOM 986 C CA . SER B 1 15 ? -6.488 -7.109 9.93 1 84.56 15 SER B CA 1
ATOM 987 C C . SER B 1 15 ? -7.863 -7.57 10.398 1 84.56 15 SER B C 1
ATOM 989 O O . SER B 1 15 ? -8.133 -8.773 10.469 1 84.56 15 SER B O 1
ATOM 991 N N . THR B 1 16 ? -8.695 -6.711 10.93 1 71.12 16 THR B N 1
ATOM 992 C CA . THR B 1 16 ? -9.953 -7.09 11.555 1 71.12 16 THR B CA 1
ATOM 993 C C . THR B 1 16 ? -11.109 -6.969 10.57 1 71.12 16 THR B C 1
ATOM 995 O O . THR B 1 16 ? -12.094 -7.703 10.664 1 71.12 16 THR B O 1
ATOM 998 N N . LEU B 1 17 ? -10.984 -6.523 9.562 1 64.31 17 LEU B N 1
ATOM 999 C CA . LEU B 1 17 ? -11.992 -6.238 8.547 1 64.31 17 LEU B CA 1
ATOM 1000 C C . LEU B 1 17 ? -13.344 -5.945 9.188 1 64.31 17 LEU B C 1
ATOM 1002 O O . LEU B 1 17 ? -13.617 -6.406 10.297 1 64.31 17 LEU B O 1
ATOM 1006 N N . ARG B 1 18 ? -13.906 -4.855 8.906 1 56.12 18 ARG B N 1
ATOM 1007 C CA . ARG B 1 18 ? -15.242 -4.582 9.422 1 56.12 18 ARG B CA 1
ATOM 1008 C C . ARG B 1 18 ? -16.172 -5.77 9.188 1 56.12 18 ARG B C 1
ATOM 1010 O O . ARG B 1 18 ? -15.883 -6.641 8.367 1 56.12 18 ARG B O 1
ATOM 1017 N N . ASP B 1 19 ? -17.281 -5.773 9.938 1 53.38 19 ASP B N 1
ATOM 1018 C CA . ASP B 1 19 ? -18.438 -6.641 9.734 1 53.38 19 ASP B CA 1
ATOM 1019 C C . ASP B 1 19 ? -18.844 -6.672 8.266 1 53.38 19 ASP B C 1
ATOM 1021 O O . ASP B 1 19 ? -18.938 -5.629 7.617 1 53.38 19 ASP B O 1
ATOM 1025 N N . GLY B 1 20 ? -18.812 -7.898 7.605 1 52.75 20 GLY B N 1
ATOM 1026 C CA . GLY B 1 20 ? -19.297 -8.133 6.254 1 52.75 20 GLY B CA 1
ATOM 1027 C C . GLY B 1 20 ? -18.172 -8.391 5.254 1 52.75 20 GLY B C 1
ATOM 1028 O O . GLY B 1 20 ? -18.438 -8.836 4.133 1 52.75 20 GLY B O 1
ATOM 1029 N N . MET B 1 21 ? -16.984 -7.828 5.605 1 55.66 21 MET B N 1
ATOM 1030 C CA . MET B 1 21 ? -15.945 -8.203 4.66 1 55.66 21 MET B CA 1
ATOM 1031 C C . MET B 1 21 ? -15.484 -9.641 4.895 1 55.66 21 MET B C 1
ATOM 1033 O O . MET B 1 21 ? -15.297 -10.055 6.039 1 55.66 21 MET B O 1
ATOM 1037 N N . PRO B 1 22 ? -15.703 -10.359 3.859 1 56.06 22 PRO B N 1
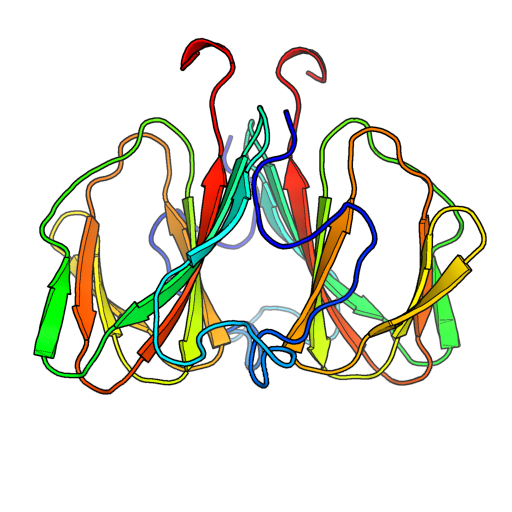ATOM 1038 C CA . PRO B 1 22 ? -15.305 -11.758 4.07 1 56.06 22 PRO B CA 1
ATOM 1039 C C . PRO B 1 22 ? -13.852 -11.898 4.508 1 56.06 22 PRO B C 1
ATOM 1041 O O . PRO B 1 22 ? -12.938 -11.633 3.719 1 56.06 22 PRO B O 1
ATOM 1044 N N . GLY B 1 23 ? -13.625 -12.086 5.77 1 61.41 23 GLY B N 1
ATOM 1045 C CA . GLY B 1 23 ? -12.273 -12.242 6.273 1 61.41 23 GLY B CA 1
ATOM 1046 C C . GLY B 1 23 ? -11.531 -13.406 5.633 1 61.41 23 GLY B C 1
ATOM 1047 O O . GLY B 1 23 ? -10.297 -13.43 5.629 1 61.41 23 GLY B O 1
ATOM 1048 N N . ASP B 1 24 ? -12.305 -14.164 4.93 1 68.88 24 ASP B N 1
ATOM 1049 C CA . ASP B 1 24 ? -11.703 -15.406 4.449 1 68.88 24 ASP B CA 1
ATOM 1050 C C . ASP B 1 24 ? -11.648 -15.438 2.922 1 68.88 24 ASP B C 1
ATOM 1052 O O . ASP B 1 24 ? -11.406 -16.484 2.324 1 68.88 24 ASP B O 1
ATOM 1056 N N . SER B 1 25 ? -11.922 -14.203 2.389 1 82.81 25 SER B N 1
ATOM 1057 C CA . SER B 1 25 ? -11.891 -14.211 0.929 1 82.81 25 SER B CA 1
ATOM 1058 C C . SER B 1 25 ? -11.164 -12.992 0.382 1 82.81 25 SER B C 1
ATOM 1060 O O . SER B 1 25 ? -11.133 -11.945 1.023 1 82.81 25 SER B O 1
ATOM 1062 N N . THR B 1 26 ? -10.602 -13.297 -0.745 1 90.12 26 THR B N 1
ATOM 1063 C CA . THR B 1 26 ? -9.953 -12.234 -1.506 1 90.12 26 THR B CA 1
ATOM 1064 C C . THR B 1 26 ? -10.984 -11.273 -2.076 1 90.12 26 THR B C 1
ATOM 1066 O O . THR B 1 26 ? -12.016 -11.695 -2.6 1 90.12 26 THR B O 1
ATOM 1069 N N . PHE B 1 27 ? -10.734 -9.969 -1.885 1 89.25 27 PHE B N 1
ATOM 1070 C CA . PHE B 1 27 ? -11.617 -8.992 -2.508 1 89.25 27 PHE B CA 1
ATOM 1071 C C . PHE B 1 27 ? -10.883 -7.68 -2.758 1 89.25 27 PHE B C 1
ATOM 1073 O O . PHE B 1 27 ? -9.859 -7.402 -2.123 1 89.25 27 PHE B O 1
ATOM 1080 N N . ALA B 1 28 ? -11.453 -6.918 -3.682 1 92.94 28 ALA B N 1
ATOM 1081 C CA . ALA B 1 28 ? -10.914 -5.586 -3.963 1 92.94 28 ALA B CA 1
ATOM 1082 C C . ALA B 1 28 ? -11.422 -4.57 -2.943 1 92.94 28 ALA B C 1
ATOM 1084 O O . ALA B 1 28 ? -12.625 -4.395 -2.773 1 92.94 28 ALA B O 1
ATOM 1085 N N . LEU B 1 29 ? -10.516 -3.975 -2.275 1 93.38 29 LEU B N 1
ATOM 1086 C CA . LEU B 1 29 ? -10.891 -2.869 -1.396 1 93.38 29 LEU B CA 1
ATOM 1087 C C . LEU B 1 29 ? -11.375 -1.674 -2.205 1 93.38 29 LEU B C 1
ATOM 1089 O O . LEU B 1 29 ? -12.406 -1.081 -1.88 1 93.38 29 LEU B O 1
ATOM 1093 N N . VAL B 1 30 ? -10.578 -1.345 -3.256 1 94.38 30 VAL B N 1
ATOM 1094 C CA . VAL B 1 30 ? -10.914 -0.219 -4.121 1 94.38 30 VAL B CA 1
ATOM 1095 C C . VAL B 1 30 ? -10.43 -0.502 -5.543 1 94.38 30 VAL B C 1
ATOM 1097 O O . VAL B 1 30 ? -9.414 -1.165 -5.738 1 94.38 30 VAL B O 1
ATOM 1100 N N . LYS B 1 31 ? -11.164 -0.068 -6.48 1 95.38 31 LYS B N 1
ATOM 1101 C CA . LYS B 1 31 ? -10.781 -0.021 -7.887 1 95.38 31 LYS B CA 1
ATOM 1102 C C . LYS B 1 31 ? -11.172 1.313 -8.516 1 95.38 31 LYS B C 1
ATOM 1104 O O . LYS B 1 31 ? -12.344 1.683 -8.531 1 95.38 31 LYS B O 1
ATOM 1109 N N . THR B 1 32 ? -10.203 2 -8.922 1 94.19 32 THR B N 1
ATOM 1110 C CA . THR B 1 32 ? -10.406 3.268 -9.617 1 94.19 32 THR B CA 1
ATOM 1111 C C . THR B 1 32 ? -9.844 3.207 -11.039 1 94.19 32 THR B C 1
ATOM 1113 O O . THR B 1 32 ? -9.492 2.131 -11.523 1 94.19 32 THR B O 1
ATOM 1116 N N . ASP B 1 33 ? -9.836 4.367 -11.734 1 91.69 33 ASP B N 1
ATOM 1117 C CA . ASP B 1 33 ? -9.227 4.422 -13.062 1 91.69 33 ASP B CA 1
ATOM 1118 C C . ASP B 1 33 ? -7.707 4.32 -12.969 1 91.69 33 ASP B C 1
ATOM 1120 O O . ASP B 1 33 ? -7.043 4.023 -13.969 1 91.69 33 ASP B O 1
ATOM 1124 N N . ASP B 1 34 ? -7.188 4.492 -11.781 1 93.81 34 ASP B N 1
ATOM 1125 C CA . ASP B 1 34 ? -5.738 4.629 -11.664 1 93.81 34 ASP B CA 1
ATOM 1126 C C . ASP B 1 34 ? -5.125 3.412 -10.977 1 93.81 34 ASP B C 1
ATOM 1128 O O . ASP B 1 34 ? -3.945 3.111 -11.172 1 93.81 34 ASP B O 1
ATOM 1132 N N . MET B 1 35 ? -5.977 2.742 -10.18 1 96 35 MET B N 1
ATOM 1133 C CA . MET B 1 35 ? -5.391 1.645 -9.414 1 96 35 MET B CA 1
ATOM 1134 C C . MET B 1 35 ? -6.465 0.658 -8.969 1 96 35 MET B C 1
ATOM 1136 O O . MET B 1 35 ? -7.656 0.961 -9.023 1 96 35 MET B O 1
ATOM 1140 N N . GLU B 1 36 ? -6.016 -0.458 -8.578 1 96.94 36 GLU B N 1
ATOM 1141 C CA . GLU B 1 36 ? -6.777 -1.45 -7.824 1 96.94 36 GLU B CA 1
ATOM 1142 C C . GLU B 1 36 ? -6.02 -1.893 -6.578 1 96.94 36 GLU B C 1
ATOM 1144 O O . GLU B 1 36 ? -4.824 -2.193 -6.641 1 96.94 36 GLU B O 1
ATOM 1149 N N . VAL B 1 37 ? -6.676 -1.896 -5.383 1 97.5 37 VAL B N 1
ATOM 1150 C CA . VAL B 1 37 ? -6.113 -2.393 -4.133 1 97.5 37 VAL B CA 1
ATOM 1151 C C . VAL B 1 37 ? -6.887 -3.627 -3.672 1 97.5 37 VAL B C 1
ATOM 1153 O O . VAL B 1 37 ? -8.102 -3.566 -3.469 1 97.5 37 VAL B O 1
ATOM 1156 N N . ILE B 1 38 ? -6.164 -4.684 -3.455 1 96.31 38 ILE B N 1
ATOM 1157 C CA . ILE B 1 38 ? -6.781 -5.98 -3.189 1 96.31 38 ILE B CA 1
ATOM 1158 C C . ILE B 1 38 ? -6.297 -6.516 -1.844 1 96.31 38 ILE B C 1
ATOM 1160 O O . ILE B 1 38 ? -5.098 -6.512 -1.56 1 96.31 38 ILE B O 1
ATOM 1164 N N . ARG B 1 39 ? -7.188 -6.836 -1.001 1 95.12 39 ARG B N 1
ATOM 1165 C CA . ARG B 1 39 ? -6.871 -7.711 0.124 1 95.12 39 ARG B CA 1
ATOM 1166 C C . ARG B 1 39 ? -6.953 -9.18 -0.281 1 95.12 39 ARG B C 1
ATOM 1168 O O . ARG B 1 39 ? -8.047 -9.719 -0.437 1 95.12 39 ARG B O 1
ATOM 1175 N N . MET B 1 40 ? -5.816 -9.844 -0.363 1 96.12 40 MET B N 1
ATOM 1176 C CA . MET B 1 40 ? -5.742 -11.195 -0.908 1 96.12 40 MET B CA 1
ATOM 1177 C C . MET B 1 40 ? -5.555 -12.219 0.206 1 96.12 40 MET B C 1
ATOM 1179 O O . MET B 1 40 ? -4.633 -12.102 1.014 1 96.12 40 MET B O 1
ATOM 1183 N N . VAL B 1 41 ? -6.434 -13.125 0.26 1 94.38 41 VAL B N 1
ATOM 1184 C CA . VAL B 1 41 ? -6.332 -14.234 1.208 1 94.38 41 VAL B CA 1
ATOM 1185 C C . VAL B 1 41 ? -5.848 -15.492 0.489 1 94.38 41 VAL B C 1
ATOM 1187 O O . VAL B 1 41 ? -6.457 -15.922 -0.491 1 94.38 41 VAL B O 1
ATOM 1190 N N . LEU B 1 42 ? -4.766 -16.016 0.914 1 95.81 42 LEU B N 1
ATOM 1191 C CA . LEU B 1 42 ? -4.18 -17.219 0.338 1 95.81 42 LEU B CA 1
ATOM 1192 C C . LEU B 1 42 ? -4.062 -18.328 1.388 1 95.81 42 LEU B C 1
ATOM 1194 O O . LEU B 1 42 ? -3.186 -18.266 2.252 1 95.81 42 LEU B O 1
ATOM 1198 N N . PRO B 1 43 ? -4.938 -19.328 1.289 1 96 43 PRO B N 1
ATOM 1199 C CA . PRO B 1 43 ? -4.789 -20.453 2.215 1 96 43 PRO B CA 1
ATOM 1200 C C . PRO B 1 43 ? -3.459 -21.188 2.045 1 96 43 PRO B C 1
ATOM 1202 O O . PRO B 1 43 ? -2.877 -21.172 0.957 1 96 43 PRO B O 1
ATOM 1205 N N . ARG B 1 44 ? -3.049 -21.766 3.127 1 97.06 44 ARG B N 1
ATOM 1206 C CA . ARG B 1 44 ? -1.836 -22.578 3.068 1 97.06 44 ARG B CA 1
ATOM 1207 C C . ARG B 1 44 ? -1.866 -23.531 1.873 1 97.06 44 ARG B C 1
ATOM 1209 O O . ARG B 1 44 ? -2.875 -24.188 1.627 1 97.06 44 ARG B O 1
ATOM 1216 N N . GLY B 1 45 ? -0.775 -23.547 1.129 1 97.81 45 GLY B N 1
ATOM 1217 C CA . GLY B 1 45 ? -0.632 -24.469 0.014 1 97.81 45 GLY B CA 1
ATOM 1218 C C . GLY B 1 45 ? -1.118 -23.906 -1.303 1 97.81 45 GLY B C 1
ATOM 1219 O O . GLY B 1 45 ? -0.851 -24.453 -2.367 1 97.81 45 GLY B O 1
ATOM 1220 N N . LYS B 1 46 ? -1.842 -22.797 -1.255 1 96.44 46 LYS B N 1
ATOM 1221 C CA . LYS B 1 46 ? -2.336 -22.156 -2.473 1 96.44 46 LYS B CA 1
ATOM 1222 C C . LYS B 1 46 ? -1.213 -21.438 -3.213 1 96.44 46 LYS B C 1
ATOM 1224 O O . LYS B 1 46 ? -0.33 -20.844 -2.586 1 96.44 46 LYS B O 1
ATOM 1229 N N . ASP B 1 47 ? -1.308 -21.516 -4.52 1 96.19 47 ASP B N 1
ATOM 1230 C CA . ASP B 1 47 ? -0.319 -20.812 -5.328 1 96.19 47 ASP B CA 1
ATOM 1231 C C . ASP B 1 47 ? -0.996 -19.938 -6.387 1 96.19 47 ASP B C 1
ATOM 1233 O O . ASP B 1 47 ? -2.166 -20.156 -6.715 1 96.19 47 ASP B O 1
ATOM 1237 N N . ILE B 1 48 ? -0.354 -18.875 -6.77 1 96.5 48 ILE B N 1
ATOM 1238 C CA . ILE B 1 48 ? -0.66 -18.078 -7.953 1 96.5 48 ILE B CA 1
ATOM 1239 C C . ILE B 1 48 ? 0.439 -18.266 -9 1 96.5 48 ILE B C 1
ATOM 1241 O O . ILE B 1 48 ? 1.594 -17.891 -8.766 1 96.5 48 ILE B O 1
ATOM 1245 N N . MET B 1 49 ? 0.065 -18.812 -10.047 1 96.44 49 MET B N 1
ATOM 1246 C CA . MET B 1 49 ? 1.026 -19.141 -11.094 1 96.44 49 MET B CA 1
ATOM 1247 C C . MET B 1 49 ? 1.661 -17.875 -11.656 1 96.44 49 MET B C 1
ATOM 1249 O O . MET B 1 49 ? 1.129 -16.766 -11.477 1 96.44 49 MET B O 1
ATOM 1253 N N . GLU B 1 50 ? 2.732 -18.094 -12.375 1 96.94 50 GLU B N 1
ATOM 1254 C CA . GLU B 1 50 ? 3.494 -16.969 -12.891 1 96.94 50 GLU B CA 1
ATOM 1255 C C . GLU B 1 50 ? 2.65 -16.109 -13.844 1 96.94 50 GLU B C 1
ATOM 1257 O O . GLU B 1 50 ? 1.953 -16.656 -14.703 1 96.94 50 GLU B O 1
ATOM 1262 N N . HIS B 1 51 ? 2.656 -14.781 -13.703 1 96.81 51 HIS B N 1
ATOM 1263 C CA . HIS B 1 51 ? 1.97 -13.805 -14.547 1 96.81 51 HIS B CA 1
ATOM 1264 C C . HIS B 1 51 ? 2.592 -12.422 -14.398 1 96.81 51 HIS B C 1
ATOM 1266 O O . HIS B 1 51 ? 3.527 -12.234 -13.617 1 96.81 51 HIS B O 1
ATOM 1272 N N . SER B 1 52 ? 2.188 -11.531 -15.203 1 96 52 SER B N 1
ATOM 1273 C CA . SER B 1 52 ? 2.631 -10.148 -15.117 1 96 52 SER B CA 1
ATOM 1274 C C . SER B 1 52 ? 1.479 -9.18 -15.375 1 96 52 SER B C 1
ATOM 1276 O O . SER B 1 52 ? 0.419 -9.586 -15.859 1 96 52 SER B O 1
ATOM 1278 N N . VAL B 1 53 ? 1.644 -8.055 -14.906 1 94.62 53 VAL B N 1
ATOM 1279 C CA . VAL B 1 53 ? 0.678 -6.992 -15.18 1 94.62 53 VAL B CA 1
ATOM 1280 C C . VAL B 1 53 ? 1.389 -5.797 -15.805 1 94.62 53 VAL B C 1
ATOM 1282 O O . VAL B 1 53 ? 2.586 -5.594 -15.594 1 94.62 53 VAL B O 1
ATOM 1285 N N . GLU B 1 54 ? 0.703 -5.008 -16.531 1 94.19 54 GLU B N 1
ATOM 1286 C CA . GLU B 1 54 ? 1.285 -3.889 -17.266 1 94.19 54 GLU B CA 1
ATOM 1287 C C . GLU B 1 54 ? 1.795 -2.809 -16.312 1 94.19 54 GLU B C 1
ATOM 1289 O O . GLU B 1 54 ? 2.859 -2.23 -16.547 1 94.19 54 GLU B O 1
ATOM 1294 N N . GLY B 1 55 ? 1.086 -2.467 -15.289 1 95 55 GLY B N 1
ATOM 1295 C CA . GLY B 1 55 ? 1.486 -1.418 -14.359 1 95 55 GLY B CA 1
ATOM 1296 C C . GLY B 1 55 ? 2.396 -1.915 -13.258 1 95 55 GLY B C 1
ATOM 1297 O O . GLY B 1 55 ? 2.775 -3.088 -13.234 1 95 55 GLY B O 1
ATOM 1298 N N . GLU B 1 56 ? 2.842 -1.003 -12.43 1 96.44 56 GLU B N 1
ATOM 1299 C CA . GLU B 1 56 ? 3.6 -1.37 -11.234 1 96.44 56 GLU B CA 1
ATOM 1300 C C . GLU B 1 56 ? 2.697 -2.004 -10.18 1 96.44 56 GLU B C 1
ATOM 1302 O O . GLU B 1 56 ? 1.5 -1.712 -10.125 1 96.44 56 GLU B O 1
ATOM 1307 N N . VAL B 1 57 ? 3.271 -2.838 -9.383 1 97.56 57 VAL B N 1
ATOM 1308 C CA . VAL B 1 57 ? 2.537 -3.537 -8.336 1 97.56 57 VAL B CA 1
ATOM 1309 C C . VAL B 1 57 ? 3.316 -3.461 -7.02 1 97.56 57 VAL B C 1
ATOM 1311 O O . VAL B 1 57 ? 4.539 -3.619 -7.008 1 97.56 57 VAL B O 1
ATOM 1314 N N . SER B 1 58 ? 2.693 -3.172 -5.945 1 98.19 58 SER B N 1
ATOM 1315 C CA . SER B 1 58 ? 3.303 -3.375 -4.633 1 98.19 58 SER B CA 1
ATOM 1316 C C . SER B 1 58 ? 2.572 -4.461 -3.848 1 98.19 58 SER B C 1
ATOM 1318 O O . SER B 1 58 ? 1.365 -4.645 -4.012 1 98.19 58 SER B O 1
ATOM 1320 N N . VAL B 1 59 ? 3.299 -5.211 -3.049 1 98.5 59 VAL B N 1
ATOM 1321 C CA . VAL B 1 59 ? 2.77 -6.309 -2.24 1 98.5 59 VAL B CA 1
ATOM 1322 C C . VAL B 1 59 ? 3.268 -6.176 -0.803 1 98.5 59 VAL B C 1
ATOM 1324 O O . VAL B 1 59 ? 4.473 -6.043 -0.566 1 98.5 59 VAL B O 1
ATOM 1327 N N . GLN B 1 60 ? 2.395 -6.164 0.07 1 98.12 60 GLN B N 1
ATOM 1328 C CA . GLN B 1 60 ? 2.707 -6.211 1.495 1 98.12 60 GLN B CA 1
ATOM 1329 C C . GLN B 1 60 ? 2.131 -7.469 2.143 1 98.12 60 GLN B C 1
ATOM 1331 O O . GLN B 1 60 ? 0.965 -7.805 1.924 1 98.12 60 GLN B O 1
ATOM 1336 N N . CYS B 1 61 ? 2.939 -8.164 2.848 1 97.75 61 CYS B N 1
ATOM 1337 C CA . CYS B 1 61 ? 2.43 -9.289 3.629 1 97.75 61 CYS B CA 1
ATOM 1338 C C . CYS B 1 61 ? 1.879 -8.812 4.969 1 97.75 61 CYS B C 1
ATOM 1340 O O . CYS B 1 61 ? 2.631 -8.336 5.82 1 97.75 61 CYS B O 1
ATOM 1342 N N . LEU B 1 62 ? 0.602 -8.93 5.141 1 95.44 62 LEU B N 1
ATOM 1343 C CA . LEU B 1 62 ? -0.051 -8.516 6.375 1 95.44 62 LEU B CA 1
ATOM 1344 C C . LEU B 1 62 ? 0.019 -9.617 7.426 1 95.44 62 LEU B C 1
ATOM 1346 O O . LEU B 1 62 ? 0.137 -9.328 8.625 1 95.44 62 LEU B O 1
ATOM 1350 N N . LYS B 1 63 ? -0.111 -10.805 7.004 1 94.19 63 LYS B N 1
ATOM 1351 C CA . LYS B 1 63 ? -0.073 -11.992 7.848 1 94.19 63 LYS B CA 1
ATOM 1352 C C . LYS B 1 63 ? 0.399 -13.211 7.055 1 94.19 63 LYS B C 1
ATOM 1354 O O . LYS B 1 63 ? 0.059 -13.367 5.879 1 94.19 63 LYS B O 1
ATOM 1359 N N . GLY B 1 64 ? 1.17 -14.102 7.758 1 96.56 64 GLY B N 1
ATOM 1360 C CA . GLY B 1 64 ? 1.504 -15.391 7.172 1 96.56 64 GLY B CA 1
ATOM 1361 C C . GLY B 1 64 ? 2.91 -15.445 6.605 1 96.56 64 GLY B C 1
ATOM 1362 O O . GLY B 1 64 ? 3.812 -14.766 7.109 1 96.56 64 GLY B O 1
ATOM 1363 N N . HIS B 1 65 ? 3.066 -16.344 5.738 1 98.31 65 HIS B N 1
ATOM 1364 C CA . HIS B 1 65 ? 4.352 -16.641 5.117 1 98.31 65 HIS B CA 1
ATOM 1365 C C . HIS B 1 65 ? 4.172 -17.094 3.672 1 98.31 65 HIS B C 1
ATOM 1367 O O . HIS B 1 65 ? 3.602 -18.156 3.41 1 98.31 65 HIS B O 1
ATOM 1373 N N . VAL B 1 66 ? 4.727 -16.297 2.771 1 98.44 66 VAL B N 1
ATOM 1374 C CA . VAL B 1 66 ? 4.531 -16.531 1.346 1 98.44 66 VAL B CA 1
ATOM 1375 C C . VAL B 1 66 ? 5.887 -16.594 0.644 1 98.44 66 VAL B C 1
ATOM 1377 O O . VAL B 1 66 ? 6.781 -15.797 0.932 1 98.44 66 VAL B O 1
ATOM 1380 N N . ILE B 1 67 ? 6.035 -17.578 -0.204 1 98.56 67 ILE B N 1
ATOM 1381 C CA . ILE B 1 67 ? 7.16 -17.594 -1.133 1 98.56 67 ILE B CA 1
ATOM 1382 C C . ILE B 1 67 ? 6.809 -16.781 -2.379 1 98.56 67 ILE B C 1
ATOM 1384 O O . ILE B 1 67 ? 5.82 -17.078 -3.059 1 98.56 67 ILE B O 1
ATOM 1388 N N . PHE B 1 68 ? 7.594 -15.734 -2.633 1 97.94 68 PHE B N 1
ATOM 1389 C CA . PHE B 1 68 ? 7.402 -14.812 -3.752 1 97.94 68 PHE B CA 1
ATOM 1390 C C . PHE B 1 68 ? 8.508 -14.984 -4.785 1 97.94 68 PHE B C 1
ATOM 1392 O O . PHE B 1 68 ? 9.68 -14.719 -4.496 1 97.94 68 PHE B O 1
ATOM 1399 N N . GLN B 1 69 ? 8.117 -15.445 -5.93 1 97.19 69 GLN B N 1
ATOM 1400 C CA . GLN B 1 69 ? 9.086 -15.664 -7 1 97.19 69 GLN B CA 1
ATOM 1401 C C . GLN B 1 69 ? 9.125 -14.477 -7.961 1 97.19 69 GLN B C 1
ATOM 1403 O O . GLN B 1 69 ? 8.094 -14.094 -8.516 1 97.19 69 GLN B O 1
ATOM 1408 N N . VAL B 1 70 ? 10.242 -13.906 -8.094 1 95.12 70 VAL B N 1
ATOM 1409 C CA . VAL B 1 70 ? 10.43 -12.828 -9.062 1 95.12 70 VAL B CA 1
ATOM 1410 C C . VAL B 1 70 ? 11.578 -13.172 -10 1 95.12 70 VAL B C 1
ATOM 1412 O O . VAL B 1 70 ? 12.719 -13.344 -9.562 1 95.12 70 VAL B O 1
ATOM 1415 N N . GLU B 1 71 ? 11.219 -13.266 -11.328 1 88.88 71 GLU B N 1
ATOM 1416 C CA . GLU B 1 71 ? 12.203 -13.57 -12.359 1 88.88 71 GLU B CA 1
ATOM 1417 C C . GLU B 1 71 ? 13.047 -14.781 -11.984 1 88.88 71 GLU B C 1
ATOM 1419 O O . GLU B 1 71 ? 14.281 -14.742 -12.086 1 88.88 71 GLU B O 1
ATOM 1424 N N . GLY B 1 72 ? 12.469 -15.711 -11.398 1 86.75 72 GLY B N 1
ATOM 1425 C CA . GLY B 1 72 ? 13.102 -16.984 -11.133 1 86.75 72 GLY B CA 1
ATOM 1426 C C . GLY B 1 72 ? 13.742 -17.078 -9.766 1 86.75 72 GLY B C 1
ATOM 1427 O O . GLY B 1 72 ? 14.273 -18.109 -9.383 1 86.75 72 GLY B O 1
ATOM 1428 N N . GLU B 1 73 ? 13.758 -16 -9.047 1 94.12 73 GLU B N 1
ATOM 1429 C CA . GLU B 1 73 ? 14.328 -15.977 -7.707 1 94.12 73 GLU B CA 1
ATOM 1430 C C . GLU B 1 73 ? 13.227 -15.984 -6.645 1 94.12 73 GLU B C 1
ATOM 1432 O O . GLU B 1 73 ? 12.289 -15.188 -6.711 1 94.12 73 GLU B O 1
ATOM 1437 N N . ALA B 1 74 ? 13.422 -16.891 -5.684 1 96.5 74 ALA B N 1
ATOM 1438 C CA . ALA B 1 74 ? 12.438 -17.016 -4.609 1 96.5 74 ALA B CA 1
ATOM 1439 C C . ALA B 1 74 ? 12.789 -16.094 -3.441 1 96.5 74 ALA B C 1
ATOM 1441 O O . ALA B 1 74 ? 13.945 -16.016 -3.025 1 96.5 74 ALA B O 1
ATOM 1442 N N . ARG B 1 75 ? 11.844 -15.383 -2.961 1 96.5 75 ARG B N 1
ATOM 1443 C CA . ARG B 1 75 ? 11.93 -14.555 -1.767 1 96.5 75 ARG B CA 1
ATOM 1444 C C . ARG B 1 75 ? 10.844 -14.922 -0.763 1 96.5 75 ARG B C 1
ATOM 1446 O O . ARG B 1 75 ? 9.758 -15.375 -1.147 1 96.5 75 ARG B O 1
ATOM 1453 N N . GLU B 1 76 ? 11.18 -14.75 0.473 1 97.56 76 GLU B N 1
ATOM 1454 C CA . GLU B 1 76 ? 10.18 -14.984 1.511 1 97.56 76 GLU B CA 1
ATOM 1455 C C . GLU B 1 76 ? 9.555 -13.672 1.975 1 97.56 76 GLU B C 1
ATOM 1457 O O . GLU B 1 76 ? 10.258 -12.688 2.203 1 97.56 76 GLU B O 1
ATOM 1462 N N . LEU B 1 77 ? 8.289 -13.688 2.055 1 97.62 77 LEU B N 1
ATOM 1463 C CA . LEU B 1 77 ? 7.539 -12.57 2.627 1 97.62 77 LEU B CA 1
ATOM 1464 C C . LEU B 1 77 ? 6.84 -12.992 3.914 1 97.62 77 LEU B C 1
ATOM 1466 O O . LEU B 1 77 ? 6.035 -13.93 3.912 1 97.62 77 LEU B O 1
ATOM 1470 N N . THR B 1 78 ? 7.176 -12.352 4.965 1 97.19 78 THR B N 1
ATOM 1471 C CA . THR B 1 78 ? 6.473 -12.516 6.23 1 97.19 78 THR B CA 1
ATOM 1472 C C . THR B 1 78 ? 5.855 -11.195 6.68 1 97.19 78 THR B C 1
ATOM 1474 O O . THR B 1 78 ? 5.945 -10.188 5.977 1 97.19 78 THR B O 1
ATOM 1477 N N . GLU B 1 79 ? 5.195 -11.227 7.816 1 94.5 79 GLU B N 1
ATOM 1478 C CA . GLU B 1 79 ? 4.43 -10.078 8.281 1 94.5 79 GLU B CA 1
ATOM 1479 C C . GLU B 1 79 ? 5.258 -8.797 8.211 1 94.5 79 GLU B C 1
ATOM 1481 O O . GLU B 1 79 ? 6.406 -8.766 8.656 1 94.5 79 GLU B O 1
ATOM 1486 N N . ASN B 1 80 ? 4.789 -7.773 7.551 1 94.06 80 ASN B N 1
ATOM 1487 C CA . ASN B 1 80 ? 5.312 -6.422 7.398 1 94.06 80 ASN B CA 1
ATOM 1488 C C . ASN B 1 80 ? 6.371 -6.348 6.301 1 94.06 80 ASN B C 1
ATOM 1490 O O . ASN B 1 80 ? 6.93 -5.281 6.043 1 94.06 80 ASN B O 1
ATOM 1494 N N . ASP B 1 81 ? 6.652 -7.496 5.711 1 96.31 81 ASP B N 1
ATOM 1495 C CA . ASP B 1 81 ? 7.5 -7.43 4.523 1 96.31 81 ASP B CA 1
ATOM 1496 C C . ASP B 1 81 ? 6.762 -6.777 3.359 1 96.31 81 ASP B C 1
ATOM 1498 O O . ASP B 1 81 ? 5.543 -6.926 3.225 1 96.31 81 ASP B O 1
ATOM 1502 N N . TRP B 1 82 ? 7.523 -6.059 2.545 1 97 82 TRP B N 1
ATOM 1503 C CA . TRP B 1 82 ? 7 -5.27 1.434 1 97 82 TRP B CA 1
ATOM 1504 C C . TRP B 1 82 ? 7.941 -5.32 0.236 1 97 82 TRP B C 1
ATOM 1506 O O . TRP B 1 82 ? 9.164 -5.363 0.401 1 97 82 TRP B O 1
ATOM 1516 N N . LEU B 1 83 ? 7.402 -5.324 -0.949 1 97.06 83 LEU B N 1
ATOM 1517 C CA . LEU B 1 83 ? 8.172 -5.16 -2.178 1 97.06 83 LEU B CA 1
ATOM 1518 C C . LEU B 1 83 ? 7.332 -4.496 -3.262 1 97.06 83 LEU B C 1
ATOM 1520 O O . LEU B 1 83 ? 6.113 -4.352 -3.107 1 97.06 83 LEU B O 1
ATOM 1524 N N . TYR B 1 84 ? 7.91 -4 -4.258 1 97.69 84 TYR B N 1
ATOM 1525 C CA . TYR B 1 84 ? 7.211 -3.559 -5.457 1 97.69 84 TYR B CA 1
ATOM 1526 C C . TYR B 1 84 ? 7.828 -4.172 -6.707 1 97.69 84 TYR B C 1
ATOM 1528 O O . TYR B 1 84 ? 8.953 -4.672 -6.672 1 97.69 84 TYR B O 1
ATOM 1536 N N . LEU B 1 85 ? 7.098 -4.254 -7.754 1 97.31 85 LEU B N 1
ATOM 1537 C CA . LEU B 1 85 ? 7.512 -4.77 -9.055 1 97.31 85 LEU B CA 1
ATOM 1538 C C . LEU B 1 85 ? 7.32 -3.723 -10.141 1 97.31 85 LEU B C 1
ATOM 1540 O O . LEU B 1 85 ? 6.309 -3.016 -10.156 1 97.31 85 LEU B O 1
ATOM 1544 N N . SER B 1 86 ? 8.312 -3.658 -10.977 1 95.56 86 SER B N 1
ATOM 1545 C CA . SER B 1 86 ? 8.219 -2.787 -12.148 1 95.56 86 SER B CA 1
ATOM 1546 C C . SER B 1 86 ? 7.254 -3.354 -13.18 1 95.56 86 SER B C 1
ATOM 1548 O O . SER B 1 86 ? 6.754 -4.469 -13.031 1 95.56 86 SER B O 1
ATOM 1550 N N . HIS B 1 87 ? 6.973 -2.502 -14.164 1 94.88 87 HIS B N 1
ATOM 1551 C CA . HIS B 1 87 ? 6.074 -2.863 -15.258 1 94.88 87 HIS B CA 1
ATOM 1552 C C . HIS B 1 87 ? 6.441 -4.219 -15.852 1 94.88 87 HIS B C 1
ATOM 1554 O O . HIS B 1 87 ? 7.613 -4.48 -16.125 1 94.88 87 HIS B O 1
ATOM 1560 N N . ASN B 1 88 ? 5.41 -5.109 -16.031 1 94.88 88 ASN B N 1
ATOM 1561 C CA . ASN B 1 88 ? 5.52 -6.359 -16.766 1 94.88 88 ASN B CA 1
ATOM 1562 C C . ASN B 1 88 ? 6.562 -7.289 -16.156 1 94.88 88 ASN B C 1
ATOM 1564 O O . ASN B 1 88 ? 7.199 -8.07 -16.875 1 94.88 88 ASN B O 1
ATOM 1568 N N . GLN B 1 89 ? 6.82 -7.18 -14.945 1 96.25 89 GLN B N 1
ATOM 1569 C CA . GLN B 1 89 ? 7.777 -8.07 -14.289 1 96.25 89 GLN B CA 1
ATOM 1570 C C . GLN B 1 89 ? 7.109 -9.359 -13.836 1 96.25 89 GLN B C 1
ATOM 1572 O O . GLN B 1 89 ? 6.25 -9.344 -12.953 1 96.25 89 GLN B O 1
ATOM 1577 N N . PRO B 1 90 ? 7.496 -10.477 -14.398 1 97.12 90 PRO B N 1
ATOM 1578 C CA . PRO B 1 90 ? 6.855 -11.75 -14.039 1 97.12 90 PRO B CA 1
ATOM 1579 C C . PRO B 1 90 ? 7.059 -12.125 -12.57 1 97.12 90 PRO B C 1
ATOM 1581 O O . PRO B 1 90 ? 8.141 -11.898 -12.023 1 97.12 90 PRO B O 1
ATOM 1584 N N . HIS B 1 91 ? 6.016 -12.664 -11.945 1 98.06 91 HIS B N 1
ATOM 1585 C CA . HIS B 1 91 ? 6.086 -13.078 -10.555 1 98.06 91 HIS B CA 1
ATOM 1586 C C . HIS B 1 91 ? 5.102 -14.203 -10.258 1 98.06 91 HIS B C 1
ATOM 1588 O O . HIS B 1 91 ? 4.164 -14.43 -11.023 1 98.06 91 HIS B O 1
ATOM 1594 N N . ALA B 1 92 ? 5.336 -14.945 -9.273 1 97.94 92 ALA B N 1
ATOM 1595 C CA . ALA B 1 92 ? 4.484 -16.016 -8.75 1 97.94 92 ALA B CA 1
ATOM 1596 C C . ALA B 1 92 ? 4.512 -16.031 -7.227 1 97.94 92 ALA B C 1
ATOM 1598 O O . ALA B 1 92 ? 5.406 -15.461 -6.605 1 97.94 92 ALA B O 1
ATOM 1599 N N . LEU B 1 93 ? 3.469 -16.688 -6.648 1 98 93 LEU B N 1
ATOM 1600 C CA . LEU B 1 93 ? 3.365 -16.766 -5.195 1 98 93 LEU B CA 1
ATOM 1601 C C . LEU B 1 93 ? 2.998 -18.172 -4.758 1 98 93 LEU B C 1
ATOM 1603 O O . LEU B 1 93 ? 2.281 -18.891 -5.465 1 98 93 LEU B O 1
ATOM 1607 N N . TYR B 1 94 ? 3.467 -18.516 -3.631 1 98.25 94 TYR B N 1
ATOM 1608 C CA . TYR B 1 94 ? 3.088 -19.734 -2.943 1 98.25 94 TYR B CA 1
ATOM 1609 C C . TYR B 1 94 ? 2.918 -19.5 -1.447 1 98.25 94 TYR B C 1
ATOM 1611 O O . TYR B 1 94 ? 3.828 -18.984 -0.787 1 98.25 94 TYR B O 1
ATOM 1619 N N . ALA B 1 95 ? 1.687 -19.906 -0.897 1 98.25 95 ALA B N 1
ATOM 1620 C CA . ALA B 1 95 ? 1.419 -19.688 0.522 1 98.25 95 ALA B CA 1
ATOM 1621 C C . ALA B 1 95 ? 1.943 -20.844 1.362 1 98.25 95 ALA B C 1
ATOM 1623 O O . ALA B 1 95 ? 1.362 -21.938 1.362 1 98.25 95 ALA B O 1
ATOM 1624 N N . LYS B 1 96 ? 2.975 -20.594 2.09 1 98.5 96 LYS B N 1
ATOM 1625 C CA . LYS B 1 96 ? 3.5 -21.594 3.006 1 98.5 96 LYS B CA 1
ATOM 1626 C C . LYS B 1 96 ? 2.578 -21.781 4.207 1 98.5 96 LYS B C 1
ATOM 1628 O O . LYS B 1 96 ? 2.514 -22.875 4.789 1 98.5 96 LYS B O 1
ATOM 1633 N N . THR B 1 97 ? 1.915 -20.781 4.66 1 97.88 97 THR B N 1
ATOM 1634 C CA . THR B 1 97 ? 0.882 -20.75 5.691 1 97.88 97 THR B CA 1
ATOM 1635 C C . THR B 1 97 ? -0.323 -19.938 5.227 1 97.88 97 THR B C 1
ATOM 1637 O O . THR B 1 97 ? -0.287 -19.328 4.16 1 97.88 97 THR B O 1
ATOM 1640 N N . ASP B 1 98 ? -1.427 -20.078 6.008 1 96.31 98 ASP B N 1
ATOM 1641 C CA . ASP B 1 98 ? -2.512 -19.125 5.738 1 96.31 98 ASP B CA 1
ATOM 1642 C C . ASP B 1 98 ? -2.008 -17.688 5.754 1 96.31 98 ASP B C 1
ATOM 1644 O O . ASP B 1 98 ? -1.393 -17.25 6.73 1 96.31 98 ASP B O 1
ATOM 1648 N N . SER B 1 99 ? -2.266 -16.984 4.598 1 96.12 99 SER B N 1
ATOM 1649 C CA . SER B 1 99 ? -1.635 -15.68 4.441 1 96.12 99 SER B CA 1
ATOM 1650 C C . SER B 1 99 ? -2.635 -14.641 3.953 1 96.12 99 SER B C 1
ATOM 1652 O O . SER B 1 99 ? -3.617 -14.977 3.289 1 96.12 99 SER B O 1
ATOM 1654 N N . VAL B 1 100 ? -2.451 -13.406 4.355 1 95.5 100 VAL B N 1
ATOM 1655 C CA . VAL B 1 100 ? -3.182 -12.234 3.883 1 95.5 100 VAL B CA 1
ATOM 1656 C C . VAL B 1 100 ? -2.201 -11.203 3.324 1 95.5 100 VAL B C 1
ATOM 1658 O O . VAL B 1 100 ? -1.231 -10.836 3.99 1 95.5 100 VAL B O 1
ATOM 1661 N N . LEU B 1 101 ? -2.402 -10.82 2.078 1 97.31 101 LEU B N 1
ATOM 1662 C CA . LEU B 1 101 ? -1.558 -9.836 1.41 1 97.31 101 LEU B CA 1
ATOM 1663 C C . LEU B 1 101 ? -2.361 -8.594 1.033 1 97.31 101 LEU B C 1
ATOM 1665 O O . LEU B 1 101 ? -3.557 -8.688 0.743 1 97.31 101 LEU B O 1
ATOM 1669 N N . LEU B 1 102 ? -1.786 -7.453 1.118 1 97.62 102 LEU B N 1
ATOM 1670 C CA . LEU B 1 102 ? -2.289 -6.238 0.487 1 97.62 102 LEU B CA 1
ATOM 1671 C C . LEU B 1 102 ? -1.589 -5.988 -0.843 1 97.62 102 LEU B C 1
ATOM 1673 O O . LEU B 1 102 ? -0.375 -5.773 -0.879 1 97.62 102 LEU B O 1
ATOM 1677 N N . VAL B 1 103 ? -2.322 -6.047 -1.944 1 98.31 103 VAL B N 1
ATOM 1678 C CA . VAL B 1 103 ? -1.771 -5.895 -3.287 1 98.31 103 VAL B CA 1
ATOM 1679 C C . VAL B 1 103 ? -2.309 -4.613 -3.924 1 98.31 103 VAL B C 1
ATOM 1681 O O . VAL B 1 103 ? -3.521 -4.391 -3.951 1 98.31 103 VAL B O 1
ATOM 1684 N N . THR B 1 104 ? -1.478 -3.756 -4.348 1 98.38 104 THR B N 1
ATOM 1685 C CA . THR B 1 104 ? -1.857 -2.547 -5.07 1 98.38 104 THR B CA 1
ATOM 1686 C C . THR B 1 104 ? -1.34 -2.588 -6.504 1 98.38 104 THR B C 1
ATOM 1688 O O . THR B 1 104 ? -0.135 -2.711 -6.73 1 98.38 104 THR B O 1
ATOM 1691 N N . ILE B 1 105 ? -2.207 -2.482 -7.434 1 97.69 105 ILE B N 1
ATOM 1692 C CA . ILE B 1 105 ? -1.875 -2.488 -8.852 1 97.69 105 ILE B CA 1
ATOM 1693 C C . ILE B 1 105 ? -2.141 -1.109 -9.453 1 97.69 105 ILE B C 1
ATOM 1695 O O . ILE B 1 105 ? -3.244 -0.574 -9.328 1 97.69 105 ILE B O 1
ATOM 1699 N N . LEU B 1 106 ? -1.179 -0.537 -10.07 1 96.5 106 LEU B N 1
ATOM 1700 C CA . LEU B 1 106 ? -1.352 0.727 -10.773 1 96.5 106 LEU B CA 1
ATOM 1701 C C . LEU B 1 106 ? -1.729 0.488 -12.234 1 96.5 106 LEU B C 1
ATOM 1703 O O . LEU B 1 106 ? -1.191 -0.417 -12.883 1 96.5 106 LEU B O 1
ATOM 1707 N N . PHE B 1 107 ? -2.648 1.379 -12.625 1 92.5 107 PHE B N 1
ATOM 1708 C CA . PHE B 1 107 ? -3.041 1.271 -14.023 1 92.5 107 PHE B CA 1
ATOM 1709 C C . PHE B 1 107 ? -2.352 2.338 -14.859 1 92.5 107 PHE B C 1
ATOM 1711 O O . PHE B 1 107 ? -2.117 3.453 -14.391 1 92.5 107 PHE B O 1
ATOM 1718 N N . LYS B 1 108 ? -1.818 2 -16.031 1 76.19 108 LYS B N 1
ATOM 1719 C CA . LYS B 1 108 ? -1.254 2.973 -16.953 1 76.19 108 LYS B CA 1
ATOM 1720 C C . LYS B 1 108 ? -2.326 3.527 -17.891 1 76.19 108 LYS B C 1
ATOM 1722 O O . LYS B 1 108 ? -3.348 2.879 -18.125 1 76.19 108 LYS B O 1
ATOM 1727 N N . ALA B 1 109 ? -2.211 4.938 -18.016 1 60.03 109 ALA B N 1
ATOM 1728 C CA . ALA B 1 109 ? -3.145 5.609 -18.922 1 60.03 109 ALA B CA 1
ATOM 1729 C C . ALA B 1 109 ? -3.426 4.758 -20.156 1 60.03 109 ALA B C 1
ATOM 1731 O O . ALA B 1 109 ? -4.539 4.77 -20.688 1 60.03 109 ALA B O 1
ATOM 1732 N N . ASP B 1 110 ? -2.605 4.188 -20.672 1 52.41 110 ASP B N 1
ATOM 1733 C CA . ASP B 1 110 ? -2.879 3.484 -21.922 1 52.41 110 ASP B CA 1
ATOM 1734 C C . ASP B 1 110 ? -3.568 2.146 -21.672 1 52.41 110 ASP B C 1
ATOM 1736 O O . ASP B 1 110 ? -3.916 1.428 -22.609 1 52.41 110 ASP B O 1
ATOM 1740 N N . ASP B 1 111 ? -3.598 1.743 -20.547 1 45.72 111 ASP B N 1
ATOM 1741 C CA . ASP B 1 111 ? -4.117 0.405 -20.266 1 45.72 111 ASP B CA 1
ATOM 1742 C C . ASP B 1 111 ? -5.645 0.401 -20.266 1 45.72 111 ASP B C 1
ATOM 1744 O O . ASP B 1 111 ? -6.266 -0.652 -20.109 1 45.72 111 ASP B O 1
ATOM 1748 N N . ARG B 1 112 ? -6.285 1.529 -20.422 1 36.09 112 ARG B N 1
ATOM 1749 C CA . ARG B 1 112 ? -7.727 1.511 -20.641 1 36.09 112 ARG B CA 1
ATOM 1750 C C . ARG B 1 112 ? -8.07 0.839 -21.969 1 36.09 112 ARG B C 1
ATOM 1752 O O . ARG B 1 112 ? -7.352 1.003 -22.953 1 36.09 112 ARG B O 1
#

Radius of gyration: 16.58 Å; Cα contacts (8 Å, |Δi|>4): 595; chains: 2; bounding box: 40×45×41 Å

Nearest PDB structures (foldseek):
  3fjs-assembly2_D  TM=9.121E-01  e=1.487E-11  Cupriavidus pinatubonensis JMP134
  1yhf-assembly1_A  TM=8.264E-01  e=2.554E-08  Streptococcus pyogenes M1 GAS
  7zyb-assembly1_A  TM=9.273E-01  e=2.516E-07  Bacteroides eggerthii DSM 20697
  2ozj-assembly2_B-3  TM=8.113E-01  e=4.585E-08  Desulfitobacterium hafniense DCB-2
  2pfw-assembly1_B  TM=7.760E-01  e=2.386E-07  Shewanella frigidimarina NCIMB 400